Protein AF-A2E0Y3-F1 (afdb_monomer)

Radius of gyration: 22.14 Å; Cα contacts (8 Å, |Δi|>4): 306; chains: 1; bounding box: 50×55×68 Å

Sequence (285 aa):
MPVTPNIQCENIYPIIFYRIEKCVIEYPFEEIQYSIITVLTALAPIAPLRNFLSPGLFDSVLAIFMNRDETFEISVQFLDRMFHRSDSEELLDNVIMNLIILLANYSPPKKSLWHFLCFFLKRFSYLIAPMCDFDSLEENGLMPIFTRSLIWTIRLVVQNPPEQHSTDFWEFCCDTLQRYKAAEKGDNFRRLYDHIWNEMRLSILYSFHSAVVDFKIEKIVVETLNLLMDLGEEDVFTTIQMIPDVTSIVSVGICCENDNYAKKFAKFAEENQIQPIKLTIVDQI

Structure (mmCIF, N/CA/C/O backbone):
data_AF-A2E0Y3-F1
#
_entry.id   AF-A2E0Y3-F1
#
loop_
_atom_site.group_PDB
_atom_site.id
_atom_site.type_symbol
_atom_site.label_atom_id
_atom_site.label_alt_id
_atom_site.label_comp_id
_atom_site.label_asym_id
_atom_site.label_entity_id
_atom_site.label_seq_id
_atom_site.pdbx_PDB_ins_code
_atom_site.Cartn_x
_atom_site.Cartn_y
_atom_site.Cartn_z
_atom_site.occupancy
_atom_site.B_iso_or_equiv
_atom_site.auth_seq_id
_atom_site.auth_comp_id
_atom_site.auth_asym_id
_atom_site.auth_atom_id
_atom_site.pdbx_PDB_model_num
ATOM 1 N N . MET A 1 1 ? -11.091 26.554 -22.898 1.00 36.50 1 MET A N 1
ATOM 2 C CA . MET A 1 1 ? -10.683 26.064 -24.234 1.00 36.50 1 MET A CA 1
ATOM 3 C C . MET A 1 1 ? -9.867 24.802 -24.020 1.00 36.50 1 MET A C 1
ATOM 5 O O . MET A 1 1 ? -8.980 24.858 -23.175 1.00 36.50 1 MET A O 1
ATOM 9 N N . PRO A 1 2 ? -10.174 23.679 -24.685 1.00 35.59 2 PRO A N 1
ATOM 10 C CA . PRO A 1 2 ? -9.353 22.485 -24.563 1.00 35.59 2 PRO A CA 1
ATOM 11 C C . PRO A 1 2 ? -8.044 22.735 -25.315 1.00 35.59 2 PRO A C 1
ATOM 13 O O . PRO A 1 2 ? -8.055 23.097 -26.491 1.00 35.59 2 PRO A O 1
ATOM 16 N N . VAL A 1 3 ? -6.919 22.606 -24.617 1.00 41.03 3 VAL A N 1
ATOM 17 C CA . VAL A 1 3 ? -5.595 22.610 -25.238 1.00 41.03 3 VAL A CA 1
ATOM 18 C C . VAL A 1 3 ? -5.453 21.260 -25.931 1.00 41.03 3 VAL A C 1
ATOM 20 O O . VAL A 1 3 ? -5.278 20.237 -25.277 1.00 41.03 3 VAL A O 1
ATOM 23 N N . THR A 1 4 ? -5.596 21.240 -27.252 1.00 40.22 4 THR A N 1
ATOM 24 C CA . THR A 1 4 ? -5.180 20.100 -28.076 1.00 40.22 4 THR A CA 1
ATOM 25 C C . THR A 1 4 ? -3.713 19.783 -27.772 1.00 40.22 4 THR A C 1
A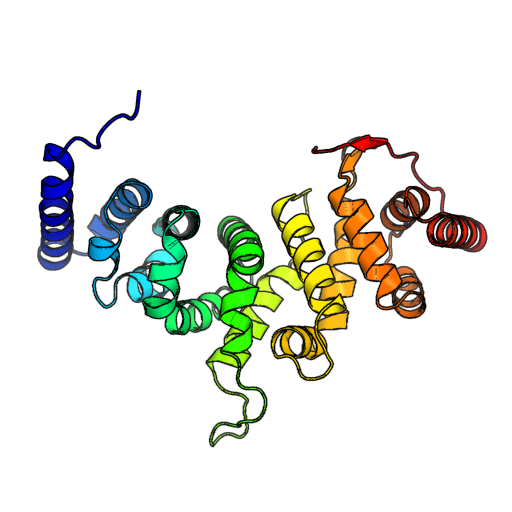TOM 27 O O . THR A 1 4 ? -2.893 20.706 -27.838 1.00 40.22 4 THR A O 1
ATOM 30 N N . PRO A 1 5 ? -3.347 18.526 -27.458 1.00 46.75 5 PRO A N 1
ATOM 31 C CA . PRO A 1 5 ? -1.949 18.151 -27.316 1.00 46.75 5 PRO A CA 1
ATOM 32 C C . PRO A 1 5 ? -1.229 18.452 -28.632 1.00 46.75 5 PRO A C 1
ATOM 34 O O . PRO A 1 5 ? -1.701 18.093 -29.712 1.00 46.75 5 PRO A O 1
ATOM 37 N N . ASN A 1 6 ? -0.107 19.163 -28.552 1.00 45.53 6 ASN A N 1
ATOM 38 C CA . ASN A 1 6 ? 0.721 19.480 -29.708 1.00 45.53 6 ASN A CA 1
ATOM 39 C C . ASN A 1 6 ? 1.230 18.167 -30.330 1.00 45.53 6 ASN A C 1
ATOM 41 O O . ASN A 1 6 ? 2.136 17.534 -29.791 1.00 45.53 6 ASN A O 1
ATOM 45 N N . ILE A 1 7 ? 0.676 17.790 -31.487 1.00 50.56 7 ILE A N 1
ATOM 46 C CA . ILE A 1 7 ? 1.006 16.584 -32.279 1.00 50.56 7 ILE A CA 1
ATOM 47 C C . ILE A 1 7 ? 2.525 16.453 -32.549 1.00 50.56 7 ILE A C 1
ATOM 49 O O . ILE A 1 7 ? 3.035 15.365 -32.800 1.00 50.56 7 ILE A O 1
ATOM 53 N N . GLN A 1 8 ? 3.287 17.547 -32.444 1.00 50.88 8 GLN A N 1
ATOM 54 C CA . GLN A 1 8 ? 4.742 17.554 -32.618 1.00 50.88 8 GLN A CA 1
ATOM 55 C C . GLN A 1 8 ? 5.527 16.847 -31.497 1.00 50.88 8 GLN A C 1
ATOM 57 O O . GLN A 1 8 ? 6.624 16.361 -31.767 1.00 50.88 8 GLN A O 1
ATOM 62 N N . CYS A 1 9 ? 4.995 16.736 -30.272 1.00 57.50 9 CYS A N 1
ATOM 63 C CA . CYS A 1 9 ? 5.715 16.083 -29.171 1.00 57.50 9 CYS A CA 1
ATOM 64 C C . CYS A 1 9 ? 5.602 14.550 -29.188 1.00 57.50 9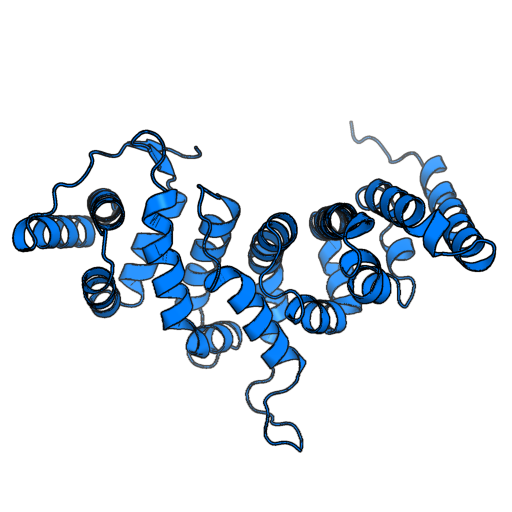 CYS A C 1
ATOM 66 O O . CYS A 1 9 ? 6.517 13.881 -28.725 1.00 57.50 9 CYS A O 1
ATOM 68 N N . GLU A 1 10 ? 4.543 13.952 -29.743 1.00 61.28 10 GLU A N 1
ATOM 69 C CA . GLU A 1 10 ? 4.371 12.487 -29.679 1.00 61.28 10 GLU A CA 1
ATOM 70 C C . GLU A 1 10 ? 5.462 11.708 -30.427 1.00 61.28 10 GLU A C 1
ATOM 72 O O . GLU A 1 10 ? 5.832 10.604 -30.022 1.00 61.28 10 GLU A O 1
ATOM 77 N N . ASN A 1 11 ? 6.030 12.308 -31.475 1.00 76.81 11 ASN A N 1
ATOM 78 C CA . ASN A 1 11 ? 7.084 11.699 -32.284 1.00 76.81 11 ASN A CA 1
ATOM 79 C C . ASN A 1 11 ? 8.476 11.766 -31.632 1.00 76.81 11 ASN A C 1
ATOM 81 O O . ASN A 1 11 ? 9.385 11.073 -32.087 1.00 76.81 11 ASN A O 1
ATOM 85 N N . ILE A 1 12 ? 8.668 12.572 -30.576 1.00 87.12 12 ILE A N 1
ATOM 86 C CA . ILE A 1 12 ? 9.981 12.706 -29.925 1.00 87.12 12 ILE A CA 1
ATOM 87 C C . ILE A 1 12 ? 10.264 11.557 -28.957 1.00 87.12 12 ILE A C 1
ATOM 89 O O . ILE A 1 12 ? 11.411 11.135 -28.829 1.00 87.12 12 ILE A O 1
ATOM 93 N N . TYR A 1 13 ? 9.232 11.011 -28.307 1.00 89.75 13 TYR A N 1
ATOM 94 C CA . TYR A 1 13 ? 9.419 9.974 -27.295 1.00 89.75 13 TYR A CA 1
ATOM 95 C C . TYR A 1 13 ? 10.051 8.704 -27.872 1.00 89.75 13 TYR A C 1
ATOM 97 O O . TYR A 1 13 ? 11.079 8.301 -27.336 1.00 89.75 13 TYR A O 1
ATOM 105 N N . PRO A 1 14 ? 9.575 8.123 -28.992 1.00 89.06 14 PRO A N 1
ATOM 106 C CA . PRO A 1 14 ? 10.234 6.953 -29.575 1.00 89.06 14 PRO A CA 1
ATOM 107 C C . PRO A 1 14 ? 11.723 7.185 -29.873 1.00 89.06 14 PRO A C 1
ATOM 109 O O . PRO A 1 14 ? 12.543 6.299 -29.653 1.00 89.06 14 PRO A O 1
ATOM 112 N N . ILE A 1 15 ? 12.096 8.397 -30.307 1.00 90.31 15 ILE A N 1
ATOM 113 C CA . ILE A 1 15 ? 13.497 8.764 -30.558 1.00 90.31 15 ILE A CA 1
ATOM 114 C C . ILE A 1 15 ? 14.295 8.766 -29.251 1.00 90.31 15 ILE A C 1
ATOM 116 O O . ILE A 1 15 ? 15.406 8.243 -29.218 1.00 90.31 15 ILE A O 1
ATOM 120 N N . ILE A 1 16 ? 13.749 9.336 -28.175 1.00 92.31 16 ILE A N 1
ATOM 121 C CA . ILE A 1 16 ? 14.415 9.366 -26.868 1.00 92.31 16 ILE A CA 1
ATOM 122 C C . ILE A 1 16 ? 14.605 7.946 -26.324 1.00 92.31 16 ILE A C 1
ATOM 124 O O . ILE A 1 16 ? 15.709 7.604 -25.911 1.00 92.31 16 ILE A O 1
ATOM 128 N N . PHE A 1 17 ? 13.573 7.102 -26.376 1.00 92.62 17 PHE A N 1
ATOM 129 C CA . PHE A 1 17 ? 13.662 5.714 -25.912 1.00 92.62 17 PHE A CA 1
ATOM 130 C C . PHE A 1 17 ? 14.666 4.896 -26.733 1.00 92.62 17 PHE A C 1
ATOM 132 O O . PHE A 1 17 ? 15.498 4.203 -26.155 1.00 92.62 17 PHE A O 1
ATOM 139 N N . TYR A 1 18 ? 14.689 5.067 -28.057 1.00 91.25 18 TYR A N 1
ATOM 140 C CA . TYR A 1 18 ? 15.718 4.468 -28.909 1.00 91.25 18 TYR A CA 1
ATOM 141 C C . TYR A 1 18 ? 17.136 4.927 -28.528 1.00 91.25 18 TYR A C 1
ATOM 143 O O . TYR A 1 18 ? 18.081 4.140 -28.538 1.00 91.25 18 TYR A O 1
ATOM 151 N N . ARG A 1 19 ? 17.316 6.205 -28.169 1.00 91.94 19 ARG A N 1
ATOM 152 C CA . ARG A 1 19 ? 18.616 6.717 -27.705 1.00 91.94 19 ARG A CA 1
ATOM 153 C C . ARG A 1 19 ? 19.015 6.129 -26.355 1.00 91.94 19 ARG A C 1
ATOM 155 O O . ARG A 1 19 ? 20.183 5.801 -26.195 1.00 91.94 19 ARG A O 1
ATOM 162 N N . ILE A 1 20 ? 18.072 5.963 -25.428 1.00 92.19 20 ILE A N 1
ATOM 163 C CA . ILE A 1 20 ? 18.306 5.273 -24.151 1.00 92.19 20 ILE A CA 1
ATOM 164 C C . ILE A 1 20 ? 18.790 3.845 -24.411 1.00 92.19 20 ILE A C 1
ATOM 166 O O . ILE A 1 20 ? 19.835 3.460 -23.896 1.00 92.19 20 ILE A O 1
ATOM 170 N N . GLU A 1 21 ? 18.078 3.096 -25.254 1.00 90.62 21 GLU A N 1
ATOM 171 C CA . GLU A 1 21 ? 18.442 1.725 -25.621 1.00 90.62 21 GLU A CA 1
ATOM 172 C C . GLU A 1 21 ? 19.857 1.658 -26.211 1.00 90.62 21 GLU A C 1
ATOM 174 O O . GLU A 1 21 ? 20.673 0.836 -25.795 1.00 90.62 21 GLU A O 1
ATOM 179 N N . LYS A 1 22 ? 20.195 2.579 -27.122 1.00 92.06 22 LYS A N 1
ATOM 180 C CA . LYS A 1 22 ? 21.549 2.671 -27.682 1.00 92.06 22 LYS A CA 1
ATOM 181 C C . LYS A 1 22 ? 22.605 2.974 -26.631 1.00 92.06 22 LYS A C 1
ATOM 183 O O . LYS A 1 22 ? 23.628 2.298 -26.616 1.00 92.06 22 LYS A O 1
ATOM 188 N N . CYS A 1 23 ? 22.349 3.915 -25.725 1.00 91.12 23 CYS A N 1
ATOM 189 C CA . CYS A 1 23 ? 23.279 4.212 -24.640 1.00 91.12 23 CYS A CA 1
ATOM 190 C C . CYS A 1 23 ? 23.538 2.982 -23.759 1.00 91.12 23 CYS A C 1
ATOM 192 O O . CYS A 1 23 ? 24.688 2.719 -23.425 1.00 91.12 23 CYS A O 1
ATOM 194 N N . VAL A 1 24 ? 22.497 2.209 -23.428 1.00 89.56 24 VAL A N 1
ATOM 195 C CA . VAL A 1 24 ? 22.623 0.979 -22.622 1.00 89.56 24 VAL A CA 1
ATOM 196 C C . VAL A 1 24 ? 23.511 -0.070 -23.302 1.00 89.56 24 VAL A C 1
ATOM 198 O O . VAL A 1 24 ? 24.225 -0.793 -22.614 1.00 89.56 24 VAL A O 1
ATOM 201 N N . ILE A 1 25 ? 23.496 -0.148 -24.636 1.00 89.81 25 ILE A N 1
ATOM 202 C CA . ILE A 1 25 ? 24.314 -1.099 -25.407 1.00 89.81 25 ILE A CA 1
ATOM 203 C C . ILE A 1 25 ? 25.755 -0.601 -25.588 1.00 89.81 25 ILE A C 1
ATOM 205 O O . ILE A 1 25 ? 26.692 -1.397 -25.588 1.00 89.81 25 ILE A O 1
ATOM 209 N N . GLU A 1 26 ? 25.934 0.701 -25.805 1.00 93.25 26 GLU A N 1
ATOM 210 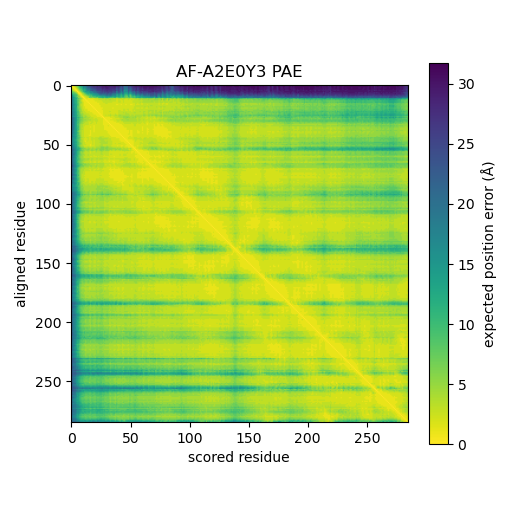C CA . GLU A 1 26 ? 27.203 1.279 -26.268 1.00 93.25 26 GLU A CA 1
ATOM 211 C C . GLU A 1 26 ? 28.133 1.725 -25.130 1.00 93.25 26 GLU A C 1
ATOM 213 O O . GLU A 1 26 ? 29.332 1.881 -25.360 1.00 93.25 26 GLU A O 1
ATOM 218 N N . TYR A 1 27 ? 27.614 1.909 -23.913 1.00 92.56 27 TYR A N 1
ATOM 219 C CA . TYR A 1 27 ? 28.377 2.421 -22.773 1.00 92.56 27 TYR A CA 1
ATOM 220 C C . TYR A 1 27 ? 28.364 1.458 -21.579 1.00 92.56 27 TYR A C 1
ATOM 222 O O . TYR A 1 27 ? 27.394 0.719 -21.391 1.00 92.56 27 TYR A O 1
ATOM 230 N N . PRO A 1 28 ? 29.405 1.476 -20.722 1.00 92.88 28 PRO A N 1
ATOM 231 C CA . PRO A 1 28 ? 29.406 0.709 -19.481 1.00 92.88 28 PRO A CA 1
ATOM 232 C C . PRO A 1 28 ? 28.212 1.092 -18.600 1.00 92.88 28 PRO A C 1
ATOM 234 O O . PRO A 1 28 ? 28.099 2.233 -18.153 1.00 92.88 28 PRO A O 1
ATOM 237 N N . PHE A 1 29 ? 27.320 0.133 -18.328 1.00 89.25 29 PHE A N 1
ATOM 238 C CA . PHE A 1 29 ? 26.064 0.395 -17.615 1.00 89.25 29 PHE A CA 1
ATOM 239 C C . PHE A 1 29 ? 26.276 1.069 -16.251 1.00 89.25 29 PHE A C 1
ATOM 241 O O . PHE A 1 29 ? 25.514 1.956 -15.875 1.00 89.25 29 PHE A O 1
ATOM 248 N N . GLU A 1 30 ? 27.340 0.707 -15.534 1.00 90.00 30 GLU A N 1
ATOM 249 C CA . GLU A 1 30 ? 27.674 1.277 -14.222 1.00 90.00 30 GLU A CA 1
ATOM 250 C C . GLU A 1 30 ? 27.916 2.792 -14.264 1.00 90.00 30 GLU A C 1
ATOM 252 O O . GLU A 1 30 ? 27.598 3.485 -13.300 1.00 90.00 30 GLU A O 1
ATOM 257 N N . GLU A 1 31 ? 28.406 3.316 -15.390 1.00 92.69 31 GLU A N 1
ATOM 258 C CA . GLU A 1 31 ? 28.676 4.744 -15.579 1.00 92.69 31 GLU A CA 1
ATOM 259 C C . GLU A 1 31 ? 27.413 5.531 -15.957 1.00 92.69 31 GLU A C 1
ATOM 261 O O . GLU A 1 31 ? 27.306 6.724 -15.672 1.00 92.69 31 GLU A O 1
ATOM 266 N N . ILE A 1 32 ? 26.439 4.873 -16.594 1.00 93.56 32 ILE A N 1
ATOM 267 C CA . ILE A 1 32 ? 25.266 5.544 -17.173 1.00 93.56 32 ILE A CA 1
ATOM 268 C C . ILE A 1 32 ? 23.956 5.266 -16.435 1.00 93.56 32 ILE A C 1
ATOM 270 O O . ILE A 1 32 ? 22.996 6.008 -16.635 1.00 93.56 32 ILE A O 1
ATOM 274 N N . GLN A 1 33 ? 23.899 4.248 -15.572 1.00 94.06 33 GLN A N 1
ATOM 275 C CA . GLN A 1 33 ? 22.677 3.787 -14.903 1.00 94.06 33 GLN A CA 1
ATOM 276 C C . GLN A 1 33 ? 21.878 4.925 -14.256 1.00 94.06 33 GLN A C 1
ATOM 278 O O . GLN A 1 33 ? 20.682 5.055 -14.504 1.00 94.06 33 GLN A O 1
ATOM 283 N N . TYR A 1 34 ? 22.536 5.812 -13.505 1.00 95.50 34 TYR A N 1
ATOM 284 C CA . TYR A 1 34 ? 21.871 6.920 -12.823 1.00 95.50 34 TYR A CA 1
ATOM 285 C C . TYR A 1 34 ? 21.218 7.881 -13.820 1.00 95.50 34 TYR A C 1
ATOM 287 O O . TYR A 1 34 ? 20.073 8.293 -13.640 1.00 95.50 34 TYR A O 1
ATOM 295 N N . SER A 1 35 ? 21.919 8.191 -14.911 1.00 95.94 35 SER A N 1
ATOM 296 C CA . SER A 1 35 ? 21.399 9.040 -15.983 1.00 95.94 35 SER A CA 1
ATOM 297 C C . SER A 1 35 ? 20.218 8.381 -16.692 1.00 95.94 35 SER A C 1
ATOM 299 O O . SER A 1 35 ? 19.214 9.045 -16.937 1.00 95.94 35 SER A O 1
ATOM 301 N N . ILE A 1 36 ? 20.301 7.075 -16.973 1.00 95.50 36 ILE A N 1
ATOM 302 C CA . ILE A 1 36 ? 19.214 6.322 -17.610 1.00 95.50 36 ILE A CA 1
ATOM 303 C C . ILE A 1 36 ? 17.945 6.378 -16.761 1.00 95.50 36 ILE A C 1
ATOM 305 O O . ILE A 1 36 ? 16.908 6.825 -17.255 1.00 95.50 36 ILE A O 1
ATOM 309 N N . ILE A 1 37 ? 18.019 5.981 -15.488 1.00 97.00 37 ILE A N 1
ATOM 310 C CA . ILE A 1 37 ? 16.830 5.976 -14.633 1.00 97.00 37 ILE A CA 1
ATOM 311 C C . ILE A 1 37 ? 16.310 7.395 -14.396 1.00 97.00 37 ILE A C 1
ATOM 313 O O . ILE A 1 37 ? 15.109 7.607 -14.467 1.00 97.00 37 ILE A O 1
ATOM 317 N N . THR A 1 38 ? 17.184 8.395 -14.249 1.00 97.69 38 THR A N 1
ATOM 318 C CA . THR A 1 38 ? 16.770 9.802 -14.108 1.00 97.69 38 THR A CA 1
ATOM 319 C C . THR A 1 38 ? 15.954 10.275 -15.311 1.00 97.69 38 THR A C 1
ATOM 321 O O . THR A 1 38 ? 14.908 10.908 -15.144 1.00 97.69 38 THR A O 1
ATOM 324 N N . VAL A 1 39 ? 16.397 9.949 -16.530 1.00 96.56 39 VAL A N 1
ATOM 325 C CA . VAL A 1 39 ? 15.657 10.284 -17.753 1.00 96.56 39 VAL A CA 1
ATOM 326 C C . VAL A 1 39 ? 14.324 9.537 -17.795 1.00 96.56 39 VAL A C 1
ATOM 328 O O . VAL A 1 39 ? 13.298 10.160 -18.056 1.00 96.56 39 VAL A O 1
ATOM 331 N N . LEU A 1 40 ? 14.299 8.239 -17.482 1.00 96.75 40 LEU A N 1
ATOM 332 C CA . LEU A 1 40 ? 13.056 7.460 -17.428 1.00 96.75 40 LEU A CA 1
ATOM 333 C C . LEU A 1 40 ? 12.062 8.039 -16.407 1.00 96.75 40 LEU A C 1
ATOM 335 O O . LEU A 1 40 ? 10.895 8.235 -16.741 1.00 96.75 40 LEU A O 1
ATOM 339 N N . THR A 1 41 ? 12.520 8.406 -15.208 1.00 97.75 41 THR A N 1
ATOM 340 C CA . THR A 1 41 ? 11.712 9.055 -14.162 1.00 97.75 41 THR A CA 1
ATOM 341 C C . THR A 1 41 ? 11.176 10.416 -14.606 1.00 97.75 41 THR A C 1
ATOM 343 O O . THR A 1 41 ? 10.053 10.793 -14.262 1.00 97.75 41 THR A O 1
ATOM 346 N N . ALA A 1 42 ? 11.953 11.182 -15.374 1.00 96.88 42 ALA A N 1
ATOM 347 C CA . ALA A 1 42 ? 11.507 12.457 -15.932 1.00 96.88 42 ALA A CA 1
ATOM 348 C C . ALA A 1 42 ? 10.450 12.275 -17.036 1.00 96.88 42 ALA A C 1
ATOM 350 O O . ALA A 1 42 ? 9.541 13.094 -17.157 1.00 96.88 42 ALA A O 1
ATOM 351 N N . LEU A 1 43 ? 10.545 11.196 -17.816 1.00 95.69 43 LEU A N 1
ATOM 352 C CA . LEU A 1 43 ? 9.602 10.878 -18.888 1.00 95.69 43 LEU A CA 1
ATOM 353 C C . LEU A 1 43 ? 8.319 10.208 -18.382 1.00 95.69 43 LEU A C 1
ATOM 355 O O . LEU A 1 43 ? 7.286 10.356 -19.033 1.00 95.69 43 LEU A O 1
ATOM 359 N N . ALA A 1 44 ? 8.372 9.503 -17.248 1.00 96.00 44 ALA A N 1
ATOM 360 C CA . ALA A 1 44 ? 7.265 8.739 -16.667 1.00 96.00 44 ALA A CA 1
ATOM 361 C C . ALA A 1 44 ? 5.898 9.452 -16.700 1.00 96.00 44 ALA A C 1
ATOM 363 O O . ALA A 1 44 ? 4.947 8.858 -17.203 1.00 96.00 44 ALA A O 1
ATOM 364 N N . PRO A 1 45 ? 5.754 10.722 -16.270 1.00 94.62 45 PRO A N 1
ATOM 365 C CA . PRO A 1 45 ? 4.445 11.377 -16.249 1.00 94.62 45 PRO A CA 1
ATOM 366 C C . PRO A 1 45 ? 3.952 11.872 -17.620 1.00 94.62 45 PRO A C 1
ATOM 368 O O . PRO A 1 45 ? 2.777 12.199 -17.748 1.00 94.62 45 PRO A O 1
ATOM 371 N N . ILE A 1 46 ? 4.821 11.971 -18.634 1.00 92.62 46 ILE A N 1
ATOM 372 C CA . ILE A 1 46 ? 4.511 12.688 -19.888 1.00 92.62 46 ILE A CA 1
ATOM 373 C C . ILE A 1 46 ? 4.606 11.833 -21.151 1.00 92.62 46 ILE A C 1
ATOM 375 O O . ILE A 1 46 ? 3.937 12.129 -22.137 1.00 92.62 46 ILE A O 1
ATOM 379 N N . ALA A 1 47 ? 5.436 10.791 -21.163 1.00 92.50 47 ALA A N 1
ATOM 380 C CA . ALA A 1 47 ? 5.598 9.959 -22.345 1.00 92.50 47 ALA A CA 1
ATOM 381 C C . ALA A 1 47 ? 4.412 8.980 -22.493 1.00 92.50 47 ALA A C 1
ATOM 383 O O . ALA A 1 47 ? 3.843 8.551 -21.485 1.00 92.50 47 ALA A O 1
ATOM 384 N N . PRO A 1 48 ? 4.032 8.601 -23.728 1.00 90.81 48 PRO A N 1
ATOM 385 C CA . PRO A 1 48 ? 3.014 7.578 -23.961 1.00 90.81 48 PRO A CA 1
ATOM 386 C C . PRO A 1 48 ? 3.388 6.234 -23.322 1.00 90.81 48 PRO A C 1
ATOM 388 O O . PRO A 1 48 ? 4.524 5.781 -23.500 1.00 90.81 48 PRO A O 1
ATOM 391 N N . LEU A 1 49 ? 2.422 5.568 -22.670 1.00 90.06 49 LEU A N 1
ATOM 392 C CA . LEU A 1 49 ? 2.623 4.286 -21.973 1.00 90.06 49 LEU A CA 1
ATOM 393 C C . LEU A 1 49 ? 3.289 3.218 -22.837 1.00 90.06 49 LEU A C 1
ATOM 395 O O . LEU A 1 49 ? 4.173 2.516 -22.357 1.00 90.06 49 LEU A O 1
ATOM 399 N N . ARG A 1 50 ? 2.939 3.146 -24.128 1.00 89.56 50 ARG A N 1
ATOM 400 C CA . ARG A 1 50 ? 3.517 2.183 -25.081 1.00 89.56 50 ARG A CA 1
ATOM 401 C C . ARG A 1 50 ? 5.049 2.155 -25.099 1.00 89.56 50 ARG A C 1
ATOM 403 O O . ARG A 1 50 ? 5.618 1.115 -25.393 1.00 89.56 50 ARG A O 1
ATOM 410 N N . ASN A 1 51 ? 5.719 3.266 -24.780 1.00 89.75 51 ASN A N 1
ATOM 411 C CA . ASN A 1 51 ? 7.183 3.305 -24.739 1.00 89.75 51 ASN A CA 1
ATOM 412 C C . ASN A 1 51 ? 7.753 2.619 -23.480 1.00 89.75 51 ASN A C 1
ATOM 414 O O . ASN A 1 51 ? 8.865 2.097 -23.507 1.00 89.75 51 ASN A O 1
ATOM 418 N N . PHE A 1 52 ? 6.981 2.576 -22.391 1.00 91.38 52 PHE A N 1
ATOM 419 C CA . PHE A 1 52 ? 7.333 1.895 -21.142 1.00 91.38 52 PHE A CA 1
ATOM 420 C C . PHE A 1 52 ? 6.961 0.406 -21.130 1.00 91.38 52 PHE A C 1
ATOM 422 O O . PHE A 1 52 ? 7.443 -0.323 -20.272 1.00 91.38 52 PHE A O 1
ATOM 429 N N . LEU A 1 53 ? 6.169 -0.066 -22.099 1.00 87.06 53 LEU A N 1
ATOM 430 C CA . LEU A 1 53 ? 5.833 -1.488 -22.275 1.00 87.06 53 LEU A CA 1
ATOM 431 C C . LEU A 1 53 ? 6.954 -2.298 -22.950 1.00 87.06 53 LEU A C 1
ATOM 433 O O . LEU A 1 53 ? 6.739 -3.426 -23.389 1.00 87.06 53 LEU A O 1
ATOM 437 N N . SER A 1 54 ? 8.155 -1.725 -23.048 1.00 83.06 54 SER A N 1
ATOM 438 C CA . SER A 1 54 ? 9.335 -2.439 -23.527 1.00 83.06 54 SER A CA 1
ATOM 439 C C . SER A 1 54 ? 9.620 -3.640 -22.609 1.00 83.06 54 SER A C 1
ATOM 441 O O . SER A 1 54 ? 9.736 -3.445 -21.392 1.00 83.06 54 SER A O 1
ATOM 443 N N . PRO A 1 55 ? 9.744 -4.868 -23.150 1.00 82.81 55 PRO A N 1
ATOM 444 C CA . PRO A 1 55 ? 10.002 -6.057 -22.343 1.00 82.81 55 PRO A CA 1
ATOM 445 C C . PRO A 1 55 ? 11.228 -5.885 -21.440 1.00 82.81 55 PRO A C 1
ATOM 447 O O . PRO A 1 55 ? 12.269 -5.404 -21.883 1.00 82.81 55 PRO A O 1
ATOM 450 N N . GLY A 1 56 ? 11.102 -6.278 -20.172 1.00 86.44 56 GLY A N 1
ATOM 451 C CA . GLY A 1 56 ? 12.198 -6.244 -19.201 1.00 86.44 56 GLY A CA 1
ATOM 452 C C . GLY A 1 56 ? 12.503 -4.876 -18.580 1.00 86.44 56 GLY A C 1
ATOM 453 O O . GLY A 1 56 ? 13.375 -4.807 -17.714 1.00 86.44 56 GLY A O 1
ATOM 454 N N . LEU A 1 57 ? 11.806 -3.790 -18.955 1.00 91.31 57 LEU A N 1
ATOM 455 C CA . LEU A 1 57 ? 12.042 -2.470 -18.354 1.00 91.31 57 LEU A CA 1
ATOM 456 C C . LEU A 1 57 ? 11.742 -2.472 -16.849 1.00 91.31 57 LEU A C 1
ATOM 458 O O . LEU A 1 57 ? 12.605 -2.119 -16.050 1.00 91.31 57 LEU A O 1
ATOM 462 N N . PHE A 1 58 ? 10.533 -2.888 -16.464 1.00 92.38 58 PHE A N 1
ATOM 463 C CA . PHE A 1 58 ? 10.125 -2.939 -15.056 1.00 92.38 58 PHE A CA 1
ATOM 464 C C . PHE A 1 58 ? 10.946 -3.953 -14.262 1.00 92.38 58 PHE A C 1
ATOM 466 O O . PHE A 1 58 ? 11.372 -3.653 -13.149 1.00 92.38 58 PHE A O 1
ATOM 473 N N . ASP A 1 59 ? 11.260 -5.097 -14.871 1.00 91.38 59 ASP A N 1
ATOM 474 C CA . ASP A 1 59 ? 12.139 -6.099 -14.268 1.00 91.38 59 ASP A CA 1
ATOM 475 C C . ASP A 1 59 ? 13.520 -5.511 -13.982 1.00 91.38 59 ASP A C 1
ATOM 477 O O . ASP A 1 59 ? 14.069 -5.729 -12.910 1.00 91.38 59 ASP A O 1
ATOM 481 N N . SER A 1 60 ? 14.062 -4.706 -14.899 1.00 92.31 60 SER A N 1
ATOM 482 C CA . SER A 1 60 ? 15.347 -4.029 -14.711 1.00 92.31 60 SER A CA 1
ATOM 483 C C . SER A 1 60 ? 15.266 -2.948 -13.634 1.00 92.31 60 SER A C 1
ATOM 485 O O . SER A 1 60 ? 16.168 -2.847 -12.804 1.00 92.31 60 SER A O 1
ATOM 487 N N . VAL A 1 61 ? 14.192 -2.148 -13.605 1.00 95.00 61 VAL A N 1
ATOM 488 C CA . VAL A 1 61 ? 13.961 -1.141 -12.550 1.00 95.00 61 VAL A CA 1
ATOM 489 C C . VAL A 1 61 ? 14.005 -1.791 -11.173 1.00 95.00 61 VAL A C 1
ATOM 491 O O . VAL A 1 61 ? 14.736 -1.325 -10.303 1.00 95.00 61 VAL A O 1
ATOM 494 N N . LEU A 1 62 ? 13.285 -2.895 -11.003 1.00 93.62 62 LEU A N 1
ATOM 495 C CA . LEU A 1 62 ? 13.217 -3.617 -9.742 1.00 93.62 62 LEU A CA 1
ATOM 496 C C . LEU A 1 62 ? 14.539 -4.367 -9.489 1.00 93.62 62 LEU A C 1
ATOM 498 O O . LEU A 1 62 ? 15.296 -4.025 -8.593 1.00 93.62 62 LEU A O 1
ATOM 502 N N . ALA A 1 63 ? 14.913 -5.331 -10.326 1.00 92.25 63 ALA A N 1
ATOM 503 C CA . ALA A 1 63 ? 16.040 -6.225 -10.058 1.00 92.25 63 ALA A CA 1
ATOM 504 C C . ALA A 1 63 ? 17.436 -5.583 -10.180 1.00 92.25 63 ALA A C 1
ATOM 506 O O . ALA A 1 63 ? 18.397 -6.131 -9.635 1.00 92.25 63 ALA A O 1
ATOM 507 N N . ILE A 1 64 ? 17.586 -4.458 -10.886 1.00 93.00 64 ILE A N 1
ATOM 508 C CA . ILE A 1 64 ? 18.895 -3.831 -11.129 1.00 93.00 64 ILE A CA 1
ATOM 509 C C . ILE A 1 64 ? 18.974 -2.463 -10.457 1.00 93.00 64 ILE A C 1
ATOM 511 O O . ILE A 1 64 ? 19.834 -2.259 -9.600 1.00 93.00 64 ILE A O 1
ATOM 515 N N . PHE A 1 65 ? 18.094 -1.528 -10.817 1.00 95.25 65 PHE A N 1
ATOM 516 C CA . PHE A 1 65 ? 18.224 -0.145 -10.351 1.00 95.25 65 PHE A CA 1
ATOM 517 C C . PHE A 1 65 ? 17.843 0.021 -8.873 1.00 95.25 65 PHE A C 1
ATOM 519 O O . PHE A 1 65 ? 18.540 0.715 -8.134 1.00 95.25 65 PHE A O 1
ATOM 526 N N . MET A 1 66 ? 16.795 -0.649 -8.395 1.00 95.75 66 MET A N 1
ATOM 527 C CA . MET A 1 66 ? 16.439 -0.616 -6.973 1.00 95.75 66 MET A CA 1
ATOM 528 C C . MET A 1 66 ? 17.382 -1.437 -6.087 1.00 95.75 66 MET A C 1
ATOM 530 O O . MET A 1 66 ? 17.337 -1.298 -4.873 1.00 95.75 66 MET A O 1
ATOM 534 N N . ASN A 1 67 ? 18.267 -2.264 -6.645 1.00 92.44 67 ASN A N 1
ATOM 535 C CA . ASN A 1 67 ? 19.251 -3.016 -5.854 1.00 92.44 67 ASN A CA 1
ATOM 536 C C . ASN A 1 67 ? 20.567 -2.262 -5.621 1.00 92.44 67 ASN A C 1
ATOM 538 O O . ASN A 1 67 ? 21.473 -2.796 -4.982 1.00 92.44 67 ASN A O 1
ATOM 542 N N . ARG A 1 68 ? 20.686 -1.030 -6.123 1.00 92.50 68 ARG A N 1
ATOM 543 C CA . ARG A 1 68 ? 21.869 -0.181 -5.946 1.00 92.50 68 ARG A CA 1
ATOM 544 C C . ARG A 1 68 ? 21.496 1.078 -5.179 1.00 92.50 68 ARG A C 1
ATOM 546 O O . ARG A 1 68 ? 20.484 1.713 -5.478 1.00 92.50 68 ARG A O 1
ATOM 553 N N . ASP A 1 69 ? 22.317 1.448 -4.203 1.00 92.25 69 ASP A N 1
ATOM 554 C CA . ASP A 1 69 ? 22.030 2.581 -3.322 1.00 92.25 69 ASP A CA 1
ATOM 555 C C . ASP A 1 69 ? 21.941 3.905 -4.090 1.00 92.25 69 ASP A C 1
ATOM 557 O O . ASP A 1 69 ? 21.068 4.722 -3.797 1.00 92.25 69 ASP A O 1
ATOM 561 N N . GLU A 1 70 ? 22.770 4.095 -5.120 1.00 94.50 70 GLU A N 1
ATOM 562 C CA . GLU A 1 70 ? 22.814 5.332 -5.905 1.00 94.50 70 GLU A CA 1
ATOM 563 C C . GLU A 1 70 ? 21.556 5.540 -6.754 1.00 94.50 70 GLU A C 1
ATOM 565 O O . GLU A 1 70 ? 21.188 6.676 -7.054 1.00 94.50 70 GLU A O 1
ATOM 570 N N . THR A 1 71 ? 20.893 4.455 -7.161 1.00 97.06 71 THR A N 1
ATOM 571 C CA . THR A 1 71 ? 19.723 4.501 -8.048 1.00 97.06 71 THR A CA 1
ATOM 572 C C . THR A 1 71 ? 18.414 4.167 -7.345 1.00 97.06 71 THR A C 1
ATOM 574 O O . THR A 1 71 ? 17.357 4.359 -7.946 1.00 97.06 71 THR A O 1
ATOM 577 N N . PHE A 1 72 ? 18.443 3.737 -6.081 1.00 97.19 72 PHE A N 1
ATOM 578 C CA . PHE A 1 72 ? 17.254 3.330 -5.331 1.00 97.19 72 PHE A CA 1
ATOM 579 C C . PHE A 1 72 ? 16.156 4.402 -5.344 1.00 97.19 72 PHE A C 1
ATOM 581 O O . PHE A 1 72 ? 15.058 4.168 -5.846 1.00 97.19 72 PHE A O 1
ATOM 588 N N . GLU A 1 73 ? 16.463 5.599 -4.839 1.00 97.81 73 GLU A N 1
ATOM 589 C CA . GLU A 1 73 ? 15.459 6.650 -4.623 1.00 97.81 73 GLU A CA 1
ATOM 590 C C . GLU A 1 73 ? 14.818 7.116 -5.932 1.00 97.81 73 GLU A C 1
ATOM 592 O O . GLU A 1 73 ? 13.601 7.263 -6.031 1.00 97.81 73 GLU A O 1
ATOM 597 N N . ILE A 1 74 ? 15.628 7.301 -6.974 1.00 98.19 74 ILE A N 1
ATOM 598 C CA . ILE A 1 74 ? 15.138 7.738 -8.283 1.00 98.19 74 ILE A CA 1
ATOM 599 C C . ILE A 1 74 ? 14.331 6.639 -8.997 1.00 98.19 74 ILE A C 1
ATOM 601 O O . ILE A 1 74 ? 13.422 6.955 -9.767 1.00 98.19 74 ILE A O 1
ATOM 605 N N . SER A 1 75 ? 14.606 5.364 -8.703 1.00 98.25 75 SER A N 1
ATOM 606 C CA . SER A 1 75 ? 13.831 4.220 -9.205 1.00 98.25 75 SER A CA 1
ATOM 607 C C . SER A 1 75 ? 12.475 4.112 -8.525 1.00 98.25 75 SER A C 1
ATOM 609 O O . SER A 1 75 ? 11.468 3.885 -9.190 1.00 98.25 75 SER A O 1
ATOM 611 N N . VAL A 1 76 ? 12.413 4.343 -7.212 1.00 98.19 76 VAL A N 1
ATOM 612 C CA . VAL A 1 76 ? 11.125 4.436 -6.518 1.00 98.19 76 VAL A CA 1
ATOM 613 C C . VAL A 1 76 ? 10.325 5.625 -7.047 1.00 98.19 76 VAL A C 1
ATOM 615 O O . VAL A 1 76 ? 9.145 5.473 -7.337 1.00 98.19 76 VAL A O 1
ATOM 618 N N . GLN A 1 77 ? 10.961 6.778 -7.287 1.00 98.38 77 GLN A N 1
ATOM 619 C CA . GLN A 1 77 ? 10.297 7.921 -7.929 1.00 98.38 77 GLN A CA 1
ATOM 620 C C . GLN A 1 77 ? 9.801 7.611 -9.349 1.00 98.38 77 GLN A C 1
ATOM 622 O O . GLN A 1 77 ? 8.788 8.165 -9.773 1.00 98.38 77 GLN A O 1
ATOM 627 N N . PHE A 1 78 ? 10.498 6.753 -10.103 1.00 98.12 78 PHE A N 1
ATOM 628 C CA . PHE A 1 78 ? 9.998 6.263 -11.388 1.00 98.12 78 PHE A CA 1
ATOM 629 C C . PHE A 1 78 ? 8.691 5.490 -11.201 1.00 98.12 78 PHE A C 1
ATOM 631 O O . PHE A 1 78 ? 7.703 5.823 -11.854 1.00 98.12 78 PHE A O 1
ATOM 638 N N . LEU A 1 79 ? 8.676 4.497 -10.302 1.00 97.62 79 LEU A N 1
ATOM 639 C CA . LEU A 1 79 ? 7.484 3.696 -10.015 1.00 97.62 79 LEU A CA 1
ATOM 640 C C . LEU A 1 79 ? 6.331 4.584 -9.549 1.00 97.62 79 LEU A C 1
ATOM 642 O O . LEU A 1 79 ? 5.233 4.509 -10.095 1.00 97.62 79 LEU A O 1
ATOM 646 N N . ASP A 1 80 ? 6.608 5.477 -8.605 1.00 97.38 80 ASP A N 1
ATOM 647 C CA . ASP A 1 80 ? 5.654 6.437 -8.072 1.00 97.38 80 ASP A CA 1
ATOM 648 C C . ASP A 1 80 ? 5.000 7.254 -9.193 1.00 97.38 80 ASP A C 1
ATOM 650 O O . ASP A 1 80 ? 3.784 7.198 -9.382 1.00 97.38 80 ASP A O 1
ATOM 654 N N . ARG A 1 81 ? 5.800 7.912 -10.038 1.00 97.50 81 ARG A N 1
ATOM 655 C CA . ARG A 1 81 ? 5.281 8.709 -11.158 1.00 97.50 81 ARG A CA 1
ATOM 656 C C . ARG A 1 81 ? 4.526 7.876 -12.184 1.00 97.50 81 ARG A C 1
ATOM 658 O O . ARG A 1 81 ? 3.537 8.364 -12.722 1.00 97.50 81 ARG A O 1
ATOM 665 N N . MET A 1 82 ? 4.980 6.657 -12.473 1.00 95.75 82 MET A N 1
ATOM 666 C CA . MET A 1 82 ? 4.315 5.765 -13.425 1.00 95.75 82 MET A CA 1
ATOM 667 C C . MET A 1 82 ? 2.940 5.334 -12.925 1.00 95.75 82 MET A C 1
ATOM 669 O O . MET A 1 82 ? 1.966 5.413 -13.671 1.00 95.75 82 MET A O 1
ATOM 673 N N . PHE A 1 83 ? 2.835 4.919 -11.664 1.00 95.81 83 PHE A N 1
ATOM 674 C CA . PHE A 1 83 ? 1.585 4.408 -11.111 1.00 95.81 83 PHE A CA 1
ATOM 675 C C . PHE A 1 83 ? 0.604 5.514 -10.701 1.00 95.81 83 PHE A C 1
ATOM 677 O O . PHE A 1 83 ? -0.600 5.260 -10.657 1.00 95.81 83 PHE A O 1
ATOM 684 N N . HIS A 1 84 ? 1.069 6.754 -10.520 1.00 95.38 84 HIS A N 1
ATOM 685 C CA . HIS A 1 84 ? 0.207 7.926 -10.331 1.00 95.38 84 HIS A CA 1
ATOM 686 C C . HIS A 1 84 ? -0.540 8.378 -11.592 1.00 95.38 84 HIS A C 1
ATOM 688 O O . HIS A 1 84 ? -1.549 9.076 -11.472 1.00 95.38 84 HIS A O 1
ATOM 694 N N . ARG A 1 85 ? -0.116 7.962 -12.791 1.00 94.19 85 ARG A N 1
ATOM 695 C CA . ARG A 1 85 ? -0.798 8.322 -14.044 1.00 94.19 85 ARG A CA 1
ATOM 696 C C . ARG A 1 85 ? -2.259 7.867 -14.046 1.00 94.19 85 ARG A C 1
ATOM 698 O O . ARG A 1 85 ? -2.615 6.897 -13.386 1.00 94.19 85 ARG A O 1
ATOM 705 N N . SER A 1 86 ? -3.122 8.540 -14.802 1.00 92.81 86 SER A N 1
ATOM 706 C CA . SER A 1 86 ? -4.535 8.145 -14.927 1.00 92.81 86 SER A CA 1
ATOM 707 C C . SER A 1 86 ? -4.736 6.860 -15.736 1.00 92.81 86 SER A C 1
ATOM 709 O O . SER A 1 86 ? -5.734 6.183 -15.547 1.00 92.81 86 SER A O 1
ATOM 711 N N . ASP A 1 87 ? -3.798 6.538 -16.627 1.00 92.19 87 ASP A N 1
ATOM 712 C CA . ASP A 1 87 ? -3.817 5.368 -17.514 1.00 92.19 87 ASP A CA 1
ATOM 713 C C . ASP A 1 87 ? -2.995 4.183 -16.964 1.00 92.19 87 ASP A C 1
ATOM 715 O O . ASP A 1 87 ? -2.841 3.167 -17.632 1.00 92.19 87 ASP A O 1
ATOM 719 N N . SER A 1 88 ? -2.471 4.271 -15.735 1.00 93.12 88 SER A N 1
ATOM 720 C CA . SER A 1 88 ? -1.568 3.260 -15.160 1.00 93.12 88 SER A CA 1
ATOM 721 C C . SER A 1 88 ? -2.199 1.883 -14.925 1.00 93.12 88 SER A C 1
ATOM 723 O O . SER A 1 88 ? -1.469 0.906 -14.776 1.00 93.12 88 SER A O 1
ATOM 725 N N . GLU A 1 89 ? -3.528 1.769 -14.940 1.00 92.88 89 GLU A N 1
ATOM 726 C CA . GLU A 1 89 ? -4.211 0.470 -14.911 1.00 92.88 89 GLU A CA 1
ATOM 727 C C . GLU A 1 89 ? -3.898 -0.362 -16.167 1.00 92.88 89 GLU A C 1
ATOM 729 O O . GLU A 1 89 ? -3.689 -1.565 -16.052 1.00 92.88 89 GLU A O 1
ATOM 734 N N . GLU A 1 90 ? -3.728 0.266 -17.340 1.00 90.38 90 GLU A N 1
ATOM 735 C CA . GLU A 1 90 ? -3.355 -0.427 -18.590 1.00 90.38 90 GLU A CA 1
ATOM 736 C C . GLU A 1 90 ? -1.946 -1.042 -18.529 1.00 90.38 90 GLU A C 1
ATOM 738 O O . GLU A 1 90 ? -1.621 -2.008 -19.227 1.00 90.38 90 GLU A O 1
ATOM 743 N N . LEU A 1 91 ? -1.076 -0.469 -17.696 1.00 88.56 91 LEU A N 1
ATOM 744 C CA . LEU A 1 91 ? 0.264 -0.989 -17.455 1.00 88.56 91 LEU A CA 1
ATOM 745 C C . LEU A 1 91 ? 0.225 -2.220 -16.543 1.00 88.56 91 LEU A C 1
ATOM 747 O O . LEU A 1 91 ? 1.056 -3.115 -16.705 1.00 88.56 91 LEU A O 1
ATOM 751 N N . LEU A 1 92 ? -0.715 -2.250 -15.595 1.00 89.06 92 LEU A N 1
ATOM 752 C CA . LEU A 1 92 ? -0.745 -3.208 -14.495 1.00 89.06 92 LEU A CA 1
ATOM 753 C C . LEU A 1 92 ? -0.733 -4.647 -15.013 1.00 89.06 92 LEU A C 1
ATOM 755 O O . LEU A 1 92 ? 0.149 -5.407 -14.630 1.00 89.06 92 LEU A O 1
ATOM 759 N N . ASP A 1 93 ? -1.607 -4.984 -15.960 1.00 84.31 93 ASP A N 1
ATOM 760 C CA . ASP A 1 93 ? -1.718 -6.338 -16.523 1.00 84.31 93 ASP A CA 1
ATOM 761 C C . ASP A 1 93 ? -0.396 -6.868 -17.101 1.00 84.31 93 ASP A C 1
ATOM 763 O O . ASP A 1 93 ? -0.116 -8.065 -17.040 1.00 84.31 93 ASP A O 1
ATOM 767 N N . ASN A 1 94 ? 0.449 -5.977 -17.628 1.00 86.75 94 ASN A N 1
ATOM 768 C CA . ASN A 1 94 ? 1.716 -6.351 -18.253 1.00 86.75 94 ASN A CA 1
ATOM 769 C C . ASN A 1 94 ? 2.859 -6.537 -17.248 1.00 86.75 94 ASN A C 1
ATOM 771 O O . ASN A 1 94 ? 3.836 -7.215 -17.558 1.00 86.75 94 ASN A O 1
ATOM 775 N N . VAL A 1 95 ? 2.775 -5.914 -16.068 1.00 91.25 95 VAL A N 1
ATOM 776 C CA . VAL A 1 95 ? 3.908 -5.835 -15.128 1.00 91.25 95 VAL A CA 1
ATOM 777 C C . VAL A 1 95 ? 3.605 -6.410 -13.751 1.00 91.25 95 VAL A C 1
ATOM 779 O O . VAL A 1 95 ? 4.537 -6.664 -12.992 1.00 91.25 95 VAL A O 1
ATOM 782 N N . ILE A 1 96 ? 2.332 -6.634 -13.410 1.00 93.25 96 ILE A N 1
ATOM 783 C CA . ILE A 1 96 ? 1.894 -6.910 -12.037 1.00 93.25 96 ILE A CA 1
ATOM 784 C C . ILE A 1 96 ? 2.543 -8.154 -11.442 1.00 93.25 96 ILE A C 1
ATOM 786 O O . ILE A 1 96 ? 2.977 -8.120 -10.292 1.00 93.25 96 ILE A O 1
ATOM 790 N N . MET A 1 97 ? 2.658 -9.234 -12.217 1.00 91.38 97 MET A N 1
ATOM 791 C CA . MET A 1 97 ? 3.222 -10.489 -11.724 1.00 91.38 97 MET A CA 1
ATOM 792 C C . MET A 1 97 ? 4.668 -10.291 -11.254 1.00 91.38 97 MET A C 1
ATOM 794 O O . MET A 1 97 ? 4.986 -10.584 -10.102 1.00 91.38 97 MET A O 1
ATOM 798 N N . ASN A 1 98 ? 5.520 -9.726 -12.111 1.00 90.81 98 ASN A N 1
ATOM 799 C CA . ASN A 1 98 ? 6.921 -9.482 -11.774 1.00 90.81 98 ASN A CA 1
ATOM 800 C C . ASN A 1 98 ? 7.064 -8.388 -10.715 1.00 90.81 98 ASN A C 1
ATOM 802 O O . ASN A 1 98 ? 7.883 -8.521 -9.807 1.00 90.81 98 ASN A O 1
ATOM 806 N N . LEU A 1 99 ? 6.237 -7.341 -10.789 1.00 94.00 99 LEU A N 1
ATOM 807 C CA . LEU A 1 99 ? 6.220 -6.254 -9.817 1.00 94.00 99 LEU A CA 1
ATOM 808 C C . LEU A 1 99 ? 5.987 -6.783 -8.400 1.00 94.00 99 LEU A C 1
ATOM 810 O O . LEU A 1 99 ? 6.808 -6.537 -7.521 1.00 94.00 99 LEU A O 1
ATOM 814 N N . ILE A 1 100 ? 4.921 -7.555 -8.181 1.00 95.56 100 ILE A N 1
ATOM 815 C CA . ILE A 1 100 ? 4.596 -8.113 -6.862 1.00 95.56 100 ILE A CA 1
ATOM 816 C C . ILE A 1 100 ? 5.678 -9.081 -6.379 1.00 95.56 100 ILE A C 1
ATOM 818 O O . ILE A 1 100 ? 6.117 -8.991 -5.231 1.00 95.56 100 ILE A O 1
ATOM 822 N N . ILE A 1 101 ? 6.151 -9.977 -7.251 1.00 93.88 101 ILE A N 1
ATOM 823 C CA . ILE A 1 101 ? 7.183 -10.958 -6.889 1.00 93.88 101 ILE A CA 1
ATOM 824 C C . ILE A 1 101 ? 8.478 -10.264 -6.455 1.00 93.88 101 ILE A C 1
ATOM 826 O O . ILE A 1 101 ? 9.087 -10.668 -5.463 1.00 93.88 101 ILE A O 1
ATOM 830 N N . LEU A 1 102 ? 8.900 -9.217 -7.167 1.00 94.38 102 LEU A N 1
ATOM 831 C CA . LEU A 1 102 ? 10.152 -8.525 -6.877 1.00 94.38 102 LEU A CA 1
ATOM 832 C C . LEU A 1 102 ? 10.032 -7.559 -5.696 1.00 94.38 102 LEU A C 1
ATOM 834 O O . LEU A 1 102 ? 10.955 -7.509 -4.883 1.00 94.38 102 LEU A O 1
ATOM 838 N N . LEU A 1 103 ? 8.906 -6.848 -5.549 1.00 95.44 103 LEU A N 1
ATOM 839 C CA . LEU A 1 103 ? 8.674 -5.923 -4.432 1.00 95.44 103 LEU A CA 1
ATOM 840 C C . LEU A 1 103 ? 8.775 -6.616 -3.068 1.00 95.44 103 LEU A C 1
ATOM 842 O O . LEU A 1 103 ? 9.272 -6.022 -2.115 1.00 95.44 103 LEU A O 1
ATOM 846 N N . ALA A 1 104 ? 8.367 -7.884 -2.978 1.00 94.06 104 ALA A N 1
ATOM 847 C CA . ALA A 1 104 ? 8.484 -8.685 -1.762 1.00 94.06 104 ALA A CA 1
ATOM 848 C C . ALA A 1 104 ? 9.935 -8.832 -1.239 1.00 94.06 104 ALA A C 1
ATOM 850 O O . ALA A 1 104 ? 10.131 -9.125 -0.061 1.00 94.06 104 ALA A O 1
ATOM 851 N N . ASN A 1 105 ? 10.963 -8.594 -2.060 1.00 93.44 105 ASN A N 1
ATOM 852 C CA . ASN A 1 105 ? 12.359 -8.765 -1.640 1.00 93.44 105 ASN A CA 1
ATOM 853 C C . ASN A 1 105 ? 12.941 -7.559 -0.876 1.00 93.44 105 ASN A C 1
ATOM 855 O O . ASN A 1 105 ? 14.039 -7.661 -0.331 1.00 93.44 105 ASN A O 1
ATOM 859 N N . TYR A 1 106 ? 12.227 -6.432 -0.788 1.00 93.31 106 TYR A N 1
ATOM 860 C CA . TYR A 1 106 ? 12.722 -5.205 -0.147 1.00 93.31 106 TYR A CA 1
ATOM 861 C C . TYR A 1 106 ? 12.312 -5.102 1.326 1.00 93.31 106 TYR A C 1
ATOM 863 O O . TYR A 1 106 ? 11.549 -4.217 1.710 1.00 93.31 106 TYR A O 1
ATOM 871 N N . SER A 1 107 ? 12.822 -6.016 2.157 1.00 90.38 107 SER A N 1
ATOM 872 C CA . SER A 1 107 ? 12.539 -6.065 3.597 1.00 90.38 107 SER A CA 1
ATOM 873 C C . SER A 1 107 ? 13.784 -5.772 4.452 1.00 90.38 107 SER A C 1
ATOM 875 O O . SER A 1 107 ? 14.770 -6.499 4.316 1.00 90.38 107 SER A O 1
ATOM 877 N N . PRO A 1 108 ? 13.743 -4.810 5.397 1.00 90.62 108 PRO A N 1
ATOM 878 C CA . PRO A 1 108 ? 12.692 -3.803 5.576 1.00 90.62 108 PRO A CA 1
ATOM 879 C C . PRO A 1 108 ? 12.698 -2.770 4.429 1.00 90.62 108 PRO A C 1
ATOM 881 O O . PRO A 1 108 ? 13.764 -2.483 3.872 1.00 90.62 108 PRO A O 1
ATOM 884 N N . PRO A 1 109 ? 11.540 -2.190 4.063 1.00 93.81 109 PRO A N 1
ATOM 885 C CA . PRO A 1 109 ? 11.484 -1.216 2.981 1.00 93.81 109 PRO A CA 1
ATOM 886 C C . PRO A 1 109 ? 12.102 0.119 3.418 1.00 93.81 109 PRO A C 1
ATOM 888 O O . PRO A 1 109 ? 11.826 0.624 4.506 1.00 93.81 109 PRO A O 1
ATOM 891 N N . LYS A 1 110 ? 12.903 0.744 2.543 1.00 94.69 110 LYS A N 1
ATOM 892 C CA . LYS A 1 110 ? 13.294 2.155 2.723 1.00 94.69 110 LYS A CA 1
ATOM 893 C C . LYS A 1 110 ? 12.041 3.041 2.670 1.00 94.69 110 LYS A C 1
ATOM 895 O O . LYS A 1 110 ? 11.069 2.708 1.991 1.00 94.69 110 LYS A O 1
ATOM 900 N N . LYS A 1 111 ? 12.085 4.199 3.342 1.00 93.88 111 LYS A N 1
ATOM 901 C CA . LYS A 1 111 ? 10.928 5.098 3.520 1.00 93.88 111 LYS A CA 1
ATOM 902 C C . LYS A 1 111 ? 10.208 5.435 2.207 1.00 93.88 111 LYS A C 1
ATOM 904 O O . LYS A 1 111 ? 8.987 5.351 2.156 1.00 93.88 111 LYS A O 1
ATOM 909 N N . SER A 1 112 ? 10.936 5.777 1.144 1.00 95.62 112 SER A N 1
ATOM 910 C CA . SER A 1 112 ? 10.337 6.102 -0.159 1.00 95.62 112 SER A CA 1
ATOM 911 C C . SER A 1 112 ? 9.560 4.929 -0.753 1.00 95.62 112 SER A C 1
ATOM 913 O O . SER A 1 112 ? 8.435 5.110 -1.213 1.00 95.62 112 SER A O 1
ATOM 915 N N . LEU A 1 113 ? 10.129 3.721 -0.706 1.00 97.00 113 LEU A N 1
ATOM 916 C CA . LEU A 1 113 ? 9.448 2.518 -1.174 1.00 97.00 113 LEU A CA 1
ATOM 917 C C . LEU A 1 113 ? 8.211 2.223 -0.329 1.00 97.00 113 LEU A C 1
ATOM 919 O O . LEU A 1 113 ? 7.172 1.873 -0.872 1.00 97.00 113 LEU A O 1
ATOM 923 N N . TRP A 1 114 ? 8.303 2.395 0.986 1.00 96.88 114 TRP A N 1
ATOM 924 C CA . TRP A 1 114 ? 7.167 2.202 1.877 1.00 96.88 114 TRP A CA 1
ATOM 925 C C . TRP A 1 114 ? 5.995 3.144 1.536 1.00 96.88 114 TRP A C 1
ATOM 927 O O . TRP A 1 114 ? 4.865 2.675 1.420 1.00 96.88 114 TRP A O 1
ATOM 937 N N . HIS A 1 115 ? 6.255 4.432 1.268 1.00 96.19 115 HIS A N 1
ATOM 938 C CA . HIS A 1 115 ? 5.215 5.373 0.814 1.00 96.19 115 HIS A CA 1
ATOM 939 C C . HIS A 1 115 ? 4.599 4.940 -0.519 1.00 96.19 115 HIS A C 1
ATOM 941 O O . HIS A 1 115 ? 3.375 4.894 -0.655 1.00 96.19 115 HIS A O 1
ATOM 947 N N . PHE A 1 116 ? 5.446 4.544 -1.476 1.00 97.25 116 PHE A N 1
ATOM 948 C CA . PHE A 1 116 ? 4.981 3.993 -2.744 1.00 97.25 116 PHE A CA 1
ATOM 949 C C . PHE A 1 116 ? 4.069 2.774 -2.532 1.00 97.25 116 PHE A C 1
ATOM 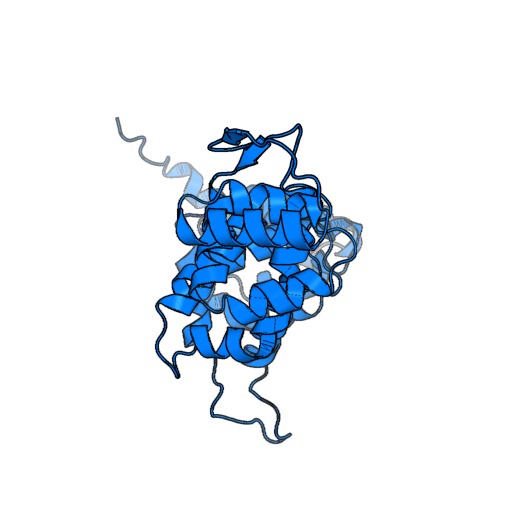951 O O . PHE A 1 116 ? 3.024 2.688 -3.169 1.00 97.25 116 PHE A O 1
ATOM 958 N N . LEU A 1 117 ? 4.421 1.853 -1.628 1.00 97.81 117 LEU A N 1
ATOM 959 C CA . LEU A 1 117 ? 3.615 0.666 -1.333 1.00 97.81 117 LEU A CA 1
ATOM 960 C C . LEU A 1 117 ? 2.256 1.021 -0.713 1.00 97.81 117 LEU A C 1
ATOM 962 O O . LEU A 1 117 ? 1.255 0.440 -1.129 1.00 97.81 117 LEU A O 1
ATOM 966 N N . CYS A 1 118 ? 2.194 1.979 0.220 1.00 97.50 118 CYS A N 1
ATOM 967 C CA . CYS A 1 118 ? 0.927 2.473 0.776 1.00 97.50 118 CYS A CA 1
ATOM 968 C C . CYS A 1 118 ? -0.001 2.980 -0.337 1.00 97.50 118 CYS A C 1
ATOM 970 O O . CYS A 1 118 ? -1.136 2.514 -0.462 1.00 97.50 118 CYS A O 1
ATOM 972 N N . PHE A 1 119 ? 0.508 3.870 -1.195 1.00 97.00 119 PHE A N 1
ATOM 973 C CA . PHE A 1 119 ? -0.231 4.387 -2.346 1.00 97.00 119 PHE A CA 1
ATOM 974 C C . PHE A 1 119 ? -0.648 3.269 -3.314 1.00 97.00 119 PHE A C 1
ATOM 976 O O . PHE A 1 119 ? -1.819 3.163 -3.688 1.00 97.00 119 PHE A O 1
ATOM 983 N N . PHE A 1 120 ? 0.300 2.421 -3.711 1.00 97.38 120 PHE A N 1
ATOM 984 C CA . PHE A 1 120 ? 0.096 1.377 -4.708 1.00 97.38 120 PHE A CA 1
ATOM 985 C C . PHE A 1 120 ? -0.949 0.356 -4.244 1.00 97.38 120 PHE A C 1
ATOM 987 O O . PHE A 1 120 ? -1.865 0.024 -4.996 1.00 97.38 120 PHE A O 1
ATOM 994 N N . LEU A 1 121 ? -0.869 -0.106 -2.993 1.00 97.25 121 LEU A N 1
ATOM 995 C CA . LEU A 1 121 ? -1.826 -1.060 -2.436 1.00 97.25 121 LEU A CA 1
ATOM 996 C C . LEU A 1 121 ? -3.206 -0.428 -2.233 1.00 97.25 121 LEU A C 1
ATOM 998 O O . LEU A 1 121 ? -4.202 -1.052 -2.595 1.00 97.25 121 LEU A O 1
ATOM 1002 N N . LYS A 1 122 ? -3.289 0.810 -1.728 1.00 96.75 122 LYS A N 1
ATOM 1003 C CA . LYS A 1 122 ? -4.560 1.552 -1.645 1.00 96.75 122 LYS A CA 1
ATOM 1004 C C . LYS A 1 122 ? -5.237 1.597 -3.018 1.00 96.75 122 LYS A C 1
ATOM 1006 O O . LYS A 1 122 ? -6.394 1.205 -3.168 1.00 96.75 122 LYS A O 1
ATOM 1011 N N . ARG A 1 123 ? -4.484 2.015 -4.040 1.00 95.88 123 ARG A N 1
ATOM 1012 C CA . ARG A 1 123 ? -5.015 2.250 -5.382 1.00 95.88 123 ARG A CA 1
ATOM 1013 C C . ARG A 1 123 ? -5.351 0.972 -6.141 1.00 95.88 123 ARG A C 1
ATOM 1015 O O . ARG A 1 123 ? -6.401 0.936 -6.760 1.00 95.88 123 ARG A O 1
ATOM 1022 N N . PHE A 1 124 ? -4.491 -0.045 -6.135 1.00 96.38 124 PHE A N 1
ATOM 1023 C CA . PHE A 1 124 ? -4.610 -1.174 -7.069 1.00 96.38 124 PHE A CA 1
ATOM 1024 C C . PHE A 1 124 ? -5.010 -2.498 -6.423 1.00 96.38 124 PHE A C 1
ATOM 1026 O O . PHE A 1 124 ? -5.319 -3.441 -7.148 1.00 96.38 124 PHE A O 1
ATOM 1033 N N . SER A 1 125 ? -5.049 -2.617 -5.091 1.00 93.69 125 SER A N 1
ATOM 1034 C CA . SER A 1 125 ? -5.358 -3.909 -4.451 1.00 93.69 125 SER A CA 1
ATOM 1035 C C . SER A 1 125 ? -6.716 -4.487 -4.859 1.00 93.69 125 SER A C 1
ATOM 1037 O O . SER A 1 125 ? -6.849 -5.704 -4.907 1.00 93.69 125 SER A O 1
ATOM 1039 N N . TYR A 1 126 ? -7.696 -3.657 -5.227 1.00 91.88 126 TYR A N 1
ATOM 1040 C CA . TYR A 1 126 ? -8.989 -4.127 -5.736 1.00 91.88 126 TYR A CA 1
ATOM 1041 C C . TYR A 1 126 ? -8.881 -4.870 -7.083 1.00 91.88 126 TYR A C 1
ATOM 1043 O O . TYR A 1 126 ? -9.667 -5.778 -7.339 1.00 91.88 126 TYR A O 1
ATOM 1051 N N . LEU A 1 127 ? -7.900 -4.517 -7.923 1.00 94.00 127 LEU A N 1
ATOM 1052 C CA . LEU A 1 127 ? -7.593 -5.215 -9.178 1.00 94.00 127 LEU A CA 1
ATOM 1053 C C . LEU A 1 127 ? -6.692 -6.428 -8.942 1.00 94.00 127 LEU A C 1
ATOM 1055 O O . LEU A 1 127 ? -6.830 -7.449 -9.607 1.00 94.00 127 LEU A O 1
ATOM 1059 N N . ILE A 1 128 ? -5.765 -6.311 -7.990 1.00 95.50 128 ILE A N 1
ATOM 1060 C CA . ILE A 1 128 ? -4.724 -7.312 -7.739 1.00 95.50 128 ILE A CA 1
ATOM 1061 C C . ILE A 1 128 ? -5.270 -8.485 -6.914 1.00 95.50 128 ILE A C 1
ATOM 1063 O O . ILE A 1 128 ? -4.945 -9.635 -7.194 1.00 95.50 128 ILE A O 1
ATOM 1067 N N . ALA A 1 129 ? -6.111 -8.227 -5.910 1.00 94.56 129 ALA A N 1
ATOM 1068 C CA . ALA A 1 129 ? -6.607 -9.259 -5.002 1.00 94.56 129 ALA A CA 1
ATOM 1069 C C . ALA A 1 129 ? -7.368 -10.397 -5.707 1.00 94.56 129 ALA A C 1
ATOM 1071 O O . ALA A 1 129 ? -7.100 -11.556 -5.390 1.00 94.56 129 ALA A O 1
ATOM 1072 N N . PRO A 1 130 ? -8.244 -10.143 -6.701 1.00 93.62 130 PRO A N 1
ATOM 1073 C CA . PRO A 1 130 ? -8.878 -11.211 -7.474 1.00 93.62 130 PRO A CA 1
ATOM 1074 C C . PRO A 1 130 ? -7.894 -12.147 -8.190 1.00 93.62 130 PRO A C 1
ATOM 1076 O O . PRO A 1 130 ? -8.252 -13.290 -8.452 1.00 93.62 130 PRO A O 1
ATOM 1079 N N . MET A 1 131 ? -6.664 -11.700 -8.473 1.00 94.25 131 MET A N 1
ATOM 1080 C CA . MET A 1 131 ? -5.626 -12.513 -9.124 1.00 94.25 131 MET A CA 1
ATOM 1081 C C . MET A 1 131 ? -4.976 -13.532 -8.175 1.00 94.25 131 MET A C 1
ATOM 1083 O O . MET A 1 131 ? -4.217 -14.392 -8.621 1.00 94.25 131 MET A O 1
ATOM 1087 N N . CYS A 1 132 ? -5.227 -13.435 -6.868 1.00 94.31 132 CYS A N 1
ATOM 1088 C CA . CYS A 1 132 ? -4.722 -14.402 -5.907 1.00 94.31 132 CYS A CA 1
ATOM 1089 C C . CYS A 1 132 ? -5.435 -15.741 -6.042 1.00 94.31 132 CYS A C 1
ATOM 1091 O O . CYS A 1 132 ? -6.659 -15.819 -6.097 1.00 94.31 132 CYS A O 1
ATOM 1093 N N . ASP A 1 133 ? -4.649 -16.805 -5.996 1.00 94.00 133 ASP A N 1
ATOM 1094 C CA . ASP A 1 133 ? -5.158 -18.156 -5.852 1.00 94.00 133 ASP A CA 1
ATOM 1095 C C . ASP A 1 133 ? -4.738 -18.688 -4.482 1.00 94.00 133 ASP A C 1
ATOM 1097 O O . ASP A 1 133 ? -3.549 -18.766 -4.159 1.00 94.00 133 ASP A O 1
ATOM 1101 N N . PHE A 1 134 ? -5.742 -18.966 -3.659 1.00 92.31 134 PHE A N 1
ATOM 1102 C CA . PHE A 1 134 ? -5.608 -19.485 -2.302 1.00 92.31 134 PHE A CA 1
ATOM 1103 C C . PHE A 1 134 ? -6.061 -20.947 -2.191 1.00 92.31 134 PHE A C 1
ATOM 1105 O O . PHE A 1 134 ? -5.940 -21.538 -1.117 1.00 92.31 134 PHE A O 1
ATOM 1112 N N . ASP A 1 135 ? -6.634 -21.504 -3.258 1.00 92.62 135 ASP A N 1
ATOM 1113 C CA . ASP A 1 135 ? -7.194 -22.856 -3.278 1.00 92.62 135 ASP A CA 1
ATOM 1114 C C . ASP A 1 135 ? -6.230 -23.850 -3.935 1.00 92.62 135 ASP A C 1
ATOM 1116 O O . ASP A 1 135 ? -6.264 -25.046 -3.636 1.00 92.62 135 ASP A O 1
ATOM 1120 N N . SER A 1 136 ? -5.325 -23.356 -4.780 1.00 92.44 136 SER A N 1
ATOM 1121 C CA . SER A 1 136 ? -4.234 -24.138 -5.350 1.00 92.44 136 SER A CA 1
ATOM 1122 C C . SER A 1 136 ? -3.005 -24.181 -4.444 1.00 92.44 136 SER A C 1
ATOM 1124 O O . SER A 1 136 ? -2.713 -23.259 -3.681 1.00 92.44 136 SER A O 1
ATOM 1126 N N . LEU A 1 137 ? -2.225 -25.249 -4.605 1.00 92.25 137 LEU A N 1
ATOM 1127 C CA . LEU A 1 137 ? -0.878 -25.385 -4.060 1.00 92.25 137 LEU A CA 1
ATOM 1128 C C . LEU A 1 137 ? 0.086 -25.750 -5.193 1.00 92.25 137 LEU A C 1
ATOM 1130 O O . LEU A 1 137 ? -0.256 -26.519 -6.091 1.00 92.25 137 LEU A O 1
ATOM 1134 N N . GLU A 1 138 ? 1.296 -25.202 -5.143 1.00 89.94 138 GLU A N 1
ATOM 1135 C CA . GLU A 1 138 ? 2.427 -25.634 -5.965 1.00 89.94 138 GLU A CA 1
ATOM 1136 C C . GLU A 1 138 ? 2.874 -27.055 -5.573 1.00 89.94 138 GLU A C 1
ATOM 1138 O O . GLU A 1 138 ? 2.518 -27.571 -4.513 1.00 89.94 138 GLU A O 1
ATOM 1143 N N . GLU A 1 139 ? 3.717 -27.691 -6.396 1.00 88.50 139 GLU A N 1
ATOM 1144 C CA . GLU A 1 139 ? 4.230 -29.054 -6.149 1.00 88.50 139 GLU A CA 1
ATOM 1145 C C . GLU A 1 139 ? 4.938 -29.209 -4.790 1.00 88.50 139 GLU A C 1
ATOM 1147 O O . GLU A 1 139 ? 4.950 -30.286 -4.197 1.00 88.50 139 GLU A O 1
ATOM 1152 N N . ASN A 1 140 ? 5.510 -28.120 -4.275 1.00 90.25 140 ASN A N 1
ATOM 1153 C CA . ASN A 1 140 ? 6.161 -28.049 -2.966 1.00 90.25 140 ASN A CA 1
ATOM 1154 C C . ASN A 1 140 ? 5.170 -27.880 -1.790 1.00 90.25 140 ASN A C 1
ATOM 1156 O O . ASN A 1 140 ? 5.605 -27.762 -0.645 1.00 90.25 140 ASN A O 1
ATOM 1160 N N . GLY A 1 141 ? 3.860 -27.846 -2.054 1.00 91.44 141 GLY A N 1
ATOM 1161 C CA . GLY A 1 141 ? 2.799 -27.652 -1.065 1.00 91.44 141 GLY A CA 1
ATOM 1162 C C . GLY A 1 141 ? 2.602 -26.204 -0.606 1.00 91.44 141 GLY A C 1
ATOM 1163 O O . GLY A 1 141 ? 1.869 -25.972 0.353 1.00 91.44 141 GLY A O 1
ATOM 1164 N N . LEU A 1 142 ? 3.255 -25.229 -1.242 1.00 91.00 142 LEU A N 1
ATOM 1165 C CA . LEU A 1 142 ? 3.124 -23.809 -0.917 1.00 91.00 142 LEU A CA 1
ATOM 1166 C C . LEU A 1 142 ? 2.038 -23.163 -1.781 1.00 91.00 142 LEU A C 1
ATOM 1168 O O . LEU A 1 142 ? 1.800 -23.583 -2.910 1.00 91.00 142 LEU A O 1
ATOM 1172 N N . MET A 1 143 ? 1.404 -22.105 -1.270 1.00 93.06 143 MET A N 1
ATOM 1173 C CA . MET A 1 143 ? 0.529 -21.262 -2.095 1.00 93.06 143 MET A CA 1
ATOM 1174 C C . MET A 1 143 ? 1.289 -20.747 -3.332 1.00 93.06 143 MET A C 1
ATOM 1176 O O . MET A 1 143 ? 2.511 -20.606 -3.270 1.00 93.06 143 MET A O 1
ATOM 1180 N N . PRO A 1 144 ? 0.614 -20.398 -4.432 1.00 95.31 144 PRO A N 1
ATOM 1181 C CA . PRO A 1 144 ? 1.255 -19.804 -5.599 1.00 95.31 144 PRO A CA 1
ATOM 1182 C C . PRO A 1 144 ? 2.159 -18.617 -5.242 1.00 95.31 144 PRO A C 1
ATOM 1184 O O . PRO A 1 144 ? 1.839 -17.812 -4.360 1.00 95.31 144 PRO A O 1
ATOM 1187 N N . ILE A 1 145 ? 3.312 -18.516 -5.911 1.00 95.00 145 ILE A N 1
ATOM 1188 C CA . ILE A 1 145 ? 4.323 -17.480 -5.645 1.00 95.00 145 ILE A CA 1
ATOM 1189 C C . ILE A 1 145 ? 3.730 -16.070 -5.656 1.00 95.00 145 ILE A C 1
ATOM 1191 O O . ILE A 1 145 ? 4.019 -15.294 -4.755 1.00 95.00 145 ILE A O 1
ATOM 1195 N N . PHE A 1 146 ? 2.826 -15.773 -6.592 1.00 95.81 146 PHE A N 1
ATOM 1196 C CA . PHE A 1 146 ? 2.144 -14.483 -6.657 1.00 95.81 146 PHE A CA 1
ATOM 1197 C C . PHE A 1 146 ? 1.342 -14.177 -5.382 1.00 95.81 146 PHE A C 1
ATOM 1199 O O . PHE A 1 146 ? 1.554 -13.131 -4.770 1.00 95.81 146 PHE A O 1
ATOM 1206 N N . THR A 1 147 ? 0.482 -15.103 -4.934 1.00 95.81 147 THR A N 1
ATOM 1207 C CA . THR A 1 147 ? -0.316 -14.942 -3.705 1.00 95.81 147 THR A CA 1
ATOM 1208 C C . THR A 1 147 ? 0.588 -14.710 -2.493 1.00 95.81 147 THR A C 1
ATOM 1210 O O . THR A 1 147 ? 0.369 -13.782 -1.715 1.00 95.81 147 THR A O 1
ATOM 1213 N N . ARG A 1 148 ? 1.655 -15.510 -2.347 1.00 95.00 148 ARG A N 1
ATOM 1214 C CA . ARG A 1 148 ? 2.606 -15.367 -1.232 1.00 95.00 148 ARG A CA 1
ATOM 1215 C C . ARG A 1 148 ? 3.357 -14.043 -1.274 1.00 95.00 148 ARG A C 1
ATOM 1217 O O . ARG A 1 148 ? 3.490 -13.397 -0.237 1.00 95.00 148 ARG A O 1
ATOM 1224 N N . SER A 1 149 ? 3.844 -13.649 -2.448 1.00 96.81 149 SER A N 1
ATOM 1225 C CA . SER A 1 149 ? 4.557 -12.390 -2.633 1.00 96.81 149 SER A CA 1
ATOM 1226 C C . SER A 1 149 ? 3.658 -11.202 -2.325 1.00 96.81 149 SER A C 1
ATOM 1228 O O . SER A 1 149 ? 4.112 -10.305 -1.630 1.00 96.81 149 SER A O 1
ATOM 1230 N N . LEU A 1 150 ? 2.378 -11.220 -2.718 1.00 96.94 150 LEU A N 1
ATOM 1231 C CA . LEU A 1 150 ? 1.451 -10.136 -2.382 1.00 96.94 150 LEU A CA 1
ATOM 1232 C C . LEU A 1 150 ? 1.224 -10.014 -0.873 1.00 96.94 150 LEU A C 1
ATOM 1234 O O . LEU A 1 150 ? 1.326 -8.915 -0.331 1.00 96.94 150 LEU A O 1
ATOM 1238 N N . ILE A 1 151 ? 0.971 -11.133 -0.182 1.00 96.00 151 ILE A N 1
ATOM 1239 C CA . ILE A 1 151 ? 0.854 -11.150 1.287 1.00 96.00 151 ILE A CA 1
ATOM 1240 C C . ILE A 1 151 ? 2.120 -10.561 1.916 1.00 96.00 151 ILE A C 1
ATOM 1242 O O . ILE A 1 151 ? 2.047 -9.757 2.846 1.00 96.00 151 ILE A O 1
ATOM 1246 N N . TRP A 1 152 ? 3.289 -10.931 1.393 1.00 96.06 152 TRP A N 1
ATOM 1247 C CA . TRP A 1 152 ? 4.559 -10.421 1.887 1.00 96.06 152 TRP A CA 1
ATOM 1248 C C . TRP A 1 152 ? 4.745 -8.925 1.607 1.00 96.06 152 TRP A C 1
ATOM 1250 O O . TRP A 1 152 ? 5.144 -8.190 2.503 1.00 96.06 152 TRP A O 1
ATOM 1260 N N . THR A 1 153 ? 4.380 -8.441 0.419 1.00 96.50 153 THR A N 1
ATOM 1261 C CA . THR A 1 153 ? 4.388 -7.012 0.078 1.00 96.50 153 THR A CA 1
ATOM 1262 C C . THR A 1 153 ? 3.479 -6.206 1.007 1.00 96.50 153 THR A C 1
ATOM 1264 O O . THR A 1 153 ? 3.882 -5.142 1.468 1.00 96.50 153 THR A O 1
ATOM 1267 N N . ILE A 1 154 ? 2.292 -6.717 1.351 1.00 96.69 154 ILE A N 1
ATOM 1268 C CA . ILE A 1 154 ? 1.412 -6.071 2.337 1.00 96.69 154 ILE A CA 1
ATOM 1269 C C . ILE A 1 154 ? 2.079 -6.056 3.721 1.00 96.69 154 ILE A C 1
ATOM 1271 O O . ILE A 1 154 ? 2.060 -5.032 4.407 1.00 96.69 154 ILE A O 1
ATOM 1275 N N . ARG A 1 155 ? 2.739 -7.155 4.117 1.00 96.06 155 ARG A N 1
ATOM 1276 C CA . ARG A 1 155 ? 3.523 -7.230 5.362 1.00 96.06 155 ARG A CA 1
ATOM 1277 C C . ARG A 1 155 ? 4.645 -6.203 5.436 1.00 96.06 155 ARG A C 1
ATOM 1279 O O . ARG A 1 155 ? 4.866 -5.675 6.521 1.00 96.06 155 ARG A O 1
ATOM 1286 N N . LEU A 1 156 ? 5.287 -5.854 4.319 1.00 95.44 156 LEU A N 1
ATOM 1287 C CA . LEU A 1 156 ? 6.290 -4.781 4.300 1.00 95.44 156 LEU A CA 1
ATOM 1288 C C . LEU A 1 156 ? 5.720 -3.450 4.804 1.00 95.44 156 LEU A C 1
ATOM 1290 O O . LEU A 1 156 ? 6.439 -2.709 5.470 1.00 95.44 156 LEU A O 1
ATOM 1294 N N . VAL A 1 157 ? 4.441 -3.169 4.538 1.00 95.62 157 VAL A N 1
ATOM 1295 C CA . VAL A 1 157 ? 3.756 -1.980 5.059 1.00 95.62 157 VAL A CA 1
ATOM 1296 C C . VAL A 1 157 ? 3.331 -2.193 6.510 1.00 95.62 157 VAL A C 1
ATOM 1298 O O . VAL A 1 157 ? 3.735 -1.429 7.384 1.00 95.62 157 VAL A O 1
ATOM 1301 N N . VAL A 1 158 ? 2.554 -3.245 6.795 1.00 94.94 158 VAL A N 1
ATOM 1302 C CA . VAL A 1 158 ? 1.905 -3.389 8.112 1.00 94.94 158 VAL A CA 1
ATOM 1303 C C . VAL A 1 158 ? 2.884 -3.719 9.241 1.00 94.94 158 VAL A C 1
ATOM 1305 O O . VAL A 1 158 ? 2.668 -3.305 10.375 1.00 94.94 158 VAL A O 1
ATOM 1308 N N . GLN A 1 159 ? 3.988 -4.411 8.957 1.00 93.81 159 GLN A N 1
ATOM 1309 C CA . GLN A 1 159 ? 5.010 -4.723 9.965 1.00 93.81 159 GLN A CA 1
ATOM 1310 C C . GLN A 1 159 ? 6.002 -3.573 10.187 1.00 93.81 159 GLN A C 1
ATOM 1312 O O . GLN A 1 159 ? 6.815 -3.648 11.103 1.00 93.81 159 GLN A O 1
ATOM 1317 N N . ASN A 1 160 ? 5.923 -2.509 9.382 1.00 92.06 160 ASN A N 1
ATOM 1318 C CA . ASN A 1 160 ? 6.750 -1.312 9.513 1.00 92.06 160 ASN A CA 1
ATOM 1319 C C . ASN A 1 160 ? 5.844 -0.066 9.569 1.00 92.06 160 ASN A C 1
ATOM 1321 O O . ASN A 1 160 ? 5.874 0.743 8.640 1.00 92.06 160 ASN A O 1
ATOM 1325 N N . PRO A 1 161 ? 4.990 0.075 10.605 1.00 87.62 161 PRO A N 1
ATOM 1326 C CA . PRO A 1 161 ? 4.147 1.258 10.766 1.00 87.62 161 PRO A CA 1
ATOM 1327 C C . PRO A 1 161 ? 4.994 2.538 10.844 1.00 87.62 161 PRO A C 1
ATOM 1329 O O . PRO A 1 161 ? 6.158 2.490 11.252 1.00 87.62 161 PRO A O 1
ATOM 1332 N N . PRO A 1 162 ? 4.440 3.699 10.465 1.00 85.50 162 PRO A N 1
ATOM 1333 C CA . PRO A 1 162 ? 5.231 4.907 10.350 1.00 85.50 162 PRO A CA 1
ATOM 1334 C C . PRO A 1 162 ? 5.577 5.497 11.724 1.00 85.50 162 PRO A C 1
ATOM 1336 O O . PRO A 1 162 ? 4.707 5.749 12.559 1.00 85.50 162 PRO A O 1
ATOM 1339 N N . GLU A 1 163 ? 6.860 5.803 11.931 1.00 86.88 163 GLU A N 1
ATOM 1340 C CA . GLU A 1 163 ? 7.342 6.483 13.146 1.00 86.88 163 GLU A CA 1
ATOM 1341 C C . GLU A 1 163 ? 6.832 7.934 13.260 1.00 86.88 163 GLU A C 1
ATOM 1343 O O . GLU A 1 163 ? 6.767 8.496 14.353 1.00 86.88 163 GLU A O 1
ATOM 1348 N N . GLN A 1 164 ? 6.466 8.546 12.131 1.00 90.56 164 GLN A N 1
ATOM 1349 C CA . GLN A 1 164 ? 5.944 9.912 12.003 1.00 90.56 164 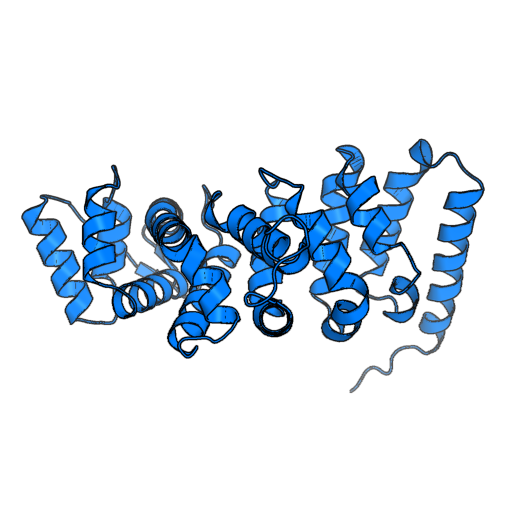GLN A CA 1
ATOM 1350 C C . GLN A 1 164 ? 4.571 9.885 11.327 1.00 90.56 164 GLN A C 1
ATOM 1352 O O . GLN A 1 164 ? 4.267 8.932 10.617 1.00 90.56 164 GLN A O 1
ATOM 1357 N N . HIS A 1 165 ? 3.760 10.931 11.501 1.00 91.56 165 HIS A N 1
ATOM 1358 C CA . HIS A 1 165 ? 2.465 11.027 10.819 1.00 91.56 165 HIS A CA 1
ATOM 1359 C C . HIS A 1 165 ? 2.601 10.801 9.304 1.00 91.56 165 HIS A C 1
ATOM 1361 O O . HIS A 1 165 ? 3.491 11.364 8.662 1.00 91.56 165 HIS A O 1
ATOM 1367 N N . SER A 1 166 ? 1.719 9.972 8.744 1.00 93.75 166 SER A N 1
ATOM 1368 C CA . SER A 1 166 ? 1.683 9.644 7.318 1.00 93.75 166 SER A CA 1
ATOM 1369 C C . SER A 1 166 ? 0.244 9.448 6.856 1.00 93.75 166 SER A C 1
ATOM 1371 O O . SER A 1 166 ? -0.371 8.418 7.143 1.00 93.75 166 SER A O 1
ATOM 1373 N N . THR A 1 167 ? -0.283 10.420 6.112 1.00 93.31 167 THR A N 1
ATOM 1374 C CA . THR A 1 167 ? -1.624 10.341 5.516 1.00 93.31 167 THR A CA 1
ATOM 1375 C C . THR A 1 167 ? -1.757 9.117 4.603 1.00 93.31 167 THR A C 1
ATOM 1377 O O . THR A 1 167 ? -2.749 8.403 4.713 1.00 93.31 167 THR A O 1
ATOM 1380 N N . ASP A 1 168 ? -0.732 8.785 3.804 1.00 93.50 168 ASP A N 1
ATOM 1381 C CA . ASP A 1 168 ? -0.756 7.625 2.893 1.00 93.50 168 ASP A CA 1
ATOM 1382 C C . ASP A 1 168 ? -1.070 6.309 3.619 1.00 93.50 168 ASP A C 1
ATOM 1384 O O . ASP A 1 168 ? -1.794 5.457 3.104 1.00 93.50 168 ASP A O 1
ATOM 1388 N N . PHE A 1 169 ? -0.532 6.134 4.831 1.00 96.69 169 PHE A N 1
ATOM 1389 C CA . PHE A 1 169 ? -0.770 4.936 5.633 1.00 96.69 169 PHE A CA 1
ATOM 1390 C C . PHE A 1 169 ? -2.183 4.887 6.187 1.00 96.69 169 PHE A C 1
ATOM 1392 O O . PHE A 1 169 ? -2.821 3.838 6.133 1.00 96.69 169 PHE A O 1
ATOM 1399 N N . TRP A 1 170 ? -2.689 6.006 6.702 1.00 96.94 170 TRP A N 1
ATOM 1400 C CA . TRP A 1 170 ? -4.052 6.061 7.223 1.00 96.94 170 TRP A CA 1
ATOM 1401 C C . TRP A 1 170 ? -5.083 5.862 6.121 1.00 96.94 170 TRP A C 1
ATOM 1403 O O . TRP A 1 170 ? -6.047 5.126 6.312 1.00 96.94 170 TRP A O 1
ATOM 1413 N N . GLU A 1 171 ? -4.850 6.437 4.946 1.00 96.75 171 GLU A N 1
ATOM 1414 C CA . GLU A 1 171 ? -5.688 6.205 3.778 1.00 96.75 171 GLU A CA 1
ATOM 1415 C C . GLU A 1 171 ? -5.638 4.744 3.311 1.00 96.75 171 GLU A C 1
ATOM 1417 O O . GLU A 1 171 ? -6.688 4.163 3.041 1.00 96.75 171 GLU A O 1
ATOM 1422 N N . PHE A 1 172 ? -4.449 4.131 3.253 1.00 97.50 172 PHE A N 1
ATOM 1423 C CA . PHE A 1 172 ? -4.295 2.702 2.958 1.00 97.50 172 PHE A CA 1
ATOM 1424 C C . PHE A 1 172 ? -5.055 1.829 3.965 1.00 97.50 172 PHE A C 1
ATOM 1426 O O . PHE A 1 172 ? -5.786 0.916 3.568 1.00 97.50 172 PHE A O 1
ATOM 1433 N N . CYS A 1 173 ? -4.901 2.107 5.260 1.00 97.88 173 CYS A N 1
ATOM 1434 C CA . CYS A 1 173 ? -5.552 1.357 6.324 1.00 97.88 173 CYS A CA 1
ATOM 1435 C C . CYS A 1 173 ? -7.072 1.497 6.261 1.00 97.88 173 CYS A C 1
ATOM 1437 O O . CYS A 1 173 ? -7.767 0.484 6.257 1.00 97.88 173 CYS A O 1
ATOM 1439 N N . CYS A 1 174 ? -7.588 2.722 6.159 1.00 97.81 174 CYS A N 1
ATOM 1440 C CA . CYS A 1 174 ? -9.023 2.979 6.087 1.00 97.81 174 CYS A CA 1
ATOM 1441 C C . CYS A 1 174 ? -9.667 2.251 4.898 1.00 97.81 174 CYS A C 1
ATOM 1443 O O . CYS A 1 174 ? -10.589 1.458 5.082 1.00 97.81 174 CYS A O 1
ATOM 1445 N N . ASP A 1 175 ? -9.117 2.432 3.695 1.00 97.75 175 ASP A N 1
ATOM 1446 C CA . ASP A 1 175 ? -9.601 1.805 2.459 1.00 97.75 175 ASP A CA 1
ATOM 1447 C C . ASP A 1 175 ? -9.530 0.267 2.531 1.00 97.75 175 ASP A C 1
ATOM 1449 O O . ASP A 1 175 ? -10.457 -0.450 2.144 1.00 97.75 175 ASP A O 1
ATOM 1453 N N . THR A 1 176 ? -8.464 -0.268 3.134 1.00 97.31 176 THR A N 1
ATOM 1454 C CA . THR A 1 176 ? -8.336 -1.704 3.412 1.00 97.31 176 THR A CA 1
ATOM 1455 C C . THR A 1 176 ? -9.439 -2.214 4.337 1.00 97.31 176 THR A C 1
ATOM 1457 O O . THR A 1 176 ? -10.079 -3.219 4.026 1.00 97.31 176 THR A O 1
ATOM 1460 N N . LEU A 1 177 ? -9.690 -1.537 5.461 1.00 97.69 177 LEU A N 1
ATOM 1461 C CA . LEU A 1 177 ? -10.717 -1.942 6.422 1.00 97.69 177 LEU A CA 1
ATOM 1462 C C . LEU A 1 177 ? -12.126 -1.850 5.824 1.00 97.69 177 LEU A C 1
ATOM 1464 O O . LEU A 1 177 ? -12.938 -2.749 6.046 1.00 97.69 177 LEU A O 1
ATOM 1468 N N . GLN A 1 178 ? -12.414 -0.805 5.042 1.00 97.12 178 GLN A N 1
ATOM 1469 C CA . GLN A 1 178 ? -13.692 -0.646 4.344 1.00 97.12 178 GLN A CA 1
ATOM 1470 C C . GLN A 1 178 ? -13.945 -1.817 3.387 1.00 97.12 178 GLN A C 1
ATOM 1472 O O . GLN A 1 178 ? -15.001 -2.453 3.456 1.00 97.12 178 GLN A O 1
ATOM 1477 N N . ARG A 1 179 ? -12.962 -2.157 2.542 1.00 96.25 179 ARG A N 1
ATOM 1478 C CA . ARG A 1 179 ? -13.067 -3.291 1.612 1.00 96.25 179 ARG A CA 1
ATOM 1479 C C . ARG A 1 179 ? -13.156 -4.627 2.341 1.00 96.25 179 ARG A C 1
ATOM 1481 O O . ARG A 1 179 ? -14.004 -5.442 1.998 1.00 96.25 179 ARG A O 1
ATOM 1488 N N . TYR A 1 180 ? -12.362 -4.831 3.390 1.00 96.38 180 TYR A N 1
ATOM 1489 C CA . TYR A 1 180 ? -12.410 -6.052 4.197 1.00 96.38 180 TYR A CA 1
ATOM 1490 C C . TYR A 1 180 ? -13.781 -6.249 4.862 1.00 96.38 180 TYR A C 1
ATOM 1492 O O . TYR A 1 180 ? -14.317 -7.358 4.875 1.00 96.38 180 TYR A O 1
ATOM 1500 N N . LYS A 1 181 ? -14.383 -5.167 5.373 1.00 95.56 181 LYS A N 1
ATOM 1501 C CA . LYS A 1 181 ? -15.733 -5.176 5.955 1.00 95.56 181 LYS A CA 1
ATOM 1502 C C . LYS A 1 181 ? -16.812 -5.497 4.919 1.00 95.56 181 LYS A C 1
ATOM 1504 O O . LYS A 1 181 ? -17.766 -6.197 5.250 1.00 95.56 181 LYS A O 1
ATOM 1509 N N . ALA A 1 182 ? -16.672 -4.981 3.698 1.00 95.44 182 ALA A N 1
ATOM 1510 C CA . ALA A 1 182 ? -17.618 -5.203 2.605 1.00 95.44 182 ALA A CA 1
ATOM 1511 C C . ALA A 1 182 ? -17.481 -6.588 1.946 1.00 95.44 182 ALA A C 1
ATOM 1513 O O . ALA A 1 182 ? -18.451 -7.094 1.385 1.00 95.44 182 ALA A O 1
ATOM 1514 N N . ALA A 1 183 ? -16.297 -7.197 2.012 1.00 94.88 183 ALA A N 1
ATOM 1515 C CA . ALA A 1 183 ? -16.000 -8.466 1.366 1.00 94.88 183 ALA A CA 1
ATOM 1516 C C . ALA A 1 183 ? -16.657 -9.664 2.079 1.00 94.88 183 ALA A C 1
ATOM 1518 O O . ALA A 1 183 ? -16.584 -9.836 3.306 1.00 94.88 183 ALA A O 1
ATOM 1519 N N . GLU A 1 184 ? -17.280 -10.538 1.288 1.00 92.38 184 GLU A N 1
ATOM 1520 C CA . GLU A 1 184 ? -17.885 -11.774 1.779 1.00 92.38 184 GLU A CA 1
ATOM 1521 C C . GLU A 1 184 ? -16.825 -12.778 2.258 1.00 92.38 184 GLU A C 1
ATOM 1523 O O . GLU A 1 184 ? -15.647 -12.724 1.897 1.00 92.38 184 GLU A O 1
ATOM 1528 N N . LYS A 1 185 ? -17.242 -13.737 3.093 1.00 84.25 185 LYS A N 1
ATOM 1529 C CA . LYS A 1 185 ? -16.365 -14.845 3.492 1.00 84.25 185 LYS A CA 1
ATOM 1530 C C . LYS A 1 185 ? -16.032 -15.693 2.263 1.00 84.25 185 LYS A C 1
ATOM 1532 O O . LYS A 1 185 ? -16.924 -16.308 1.691 1.00 84.25 185 LYS A O 1
ATOM 1537 N N . GLY A 1 186 ? -14.750 -15.747 1.910 1.00 85.06 186 GLY A N 1
ATOM 1538 C CA . GLY A 1 186 ? -14.249 -16.454 0.729 1.00 85.06 186 GLY A CA 1
ATOM 1539 C C . GLY A 1 186 ? -13.810 -15.534 -0.411 1.00 85.06 186 GLY A C 1
ATOM 1540 O O . GLY A 1 186 ? -13.121 -16.005 -1.309 1.00 85.06 186 GLY A O 1
ATOM 1541 N N . ASP A 1 187 ? -14.131 -14.238 -0.354 1.00 93.75 187 ASP A N 1
ATOM 1542 C CA . ASP A 1 187 ? -13.593 -13.253 -1.291 1.00 93.75 187 ASP A CA 1
ATOM 1543 C C . ASP A 1 187 ? -12.062 -13.147 -1.157 1.00 93.75 187 ASP A C 1
ATOM 1545 O O . ASP A 1 187 ? -11.524 -13.130 -0.045 1.00 93.75 187 ASP A O 1
ATOM 1549 N N . ASN A 1 188 ? -11.349 -13.076 -2.283 1.00 94.06 188 ASN A N 1
ATOM 1550 C CA . ASN A 1 188 ? -9.886 -13.070 -2.288 1.00 94.06 188 ASN A CA 1
ATOM 1551 C C . ASN A 1 188 ? -9.290 -11.860 -1.558 1.00 94.06 188 ASN A C 1
ATOM 1553 O O . ASN A 1 188 ? -8.260 -12.007 -0.898 1.00 94.06 188 ASN A O 1
ATOM 1557 N N . PHE A 1 189 ? -9.936 -10.689 -1.615 1.00 94.88 189 PHE A N 1
ATOM 1558 C CA . PHE A 1 189 ? -9.506 -9.530 -0.837 1.00 94.88 189 PHE A CA 1
ATOM 1559 C C . PHE A 1 189 ? -9.586 -9.840 0.654 1.00 94.88 189 PHE A C 1
ATOM 1561 O O . PHE A 1 189 ? -8.628 -9.609 1.384 1.00 94.88 189 PHE A O 1
ATOM 1568 N N . ARG A 1 190 ? -10.689 -10.433 1.118 1.00 95.00 190 ARG A N 1
ATOM 1569 C CA . ARG A 1 190 ? -10.819 -10.826 2.525 1.00 95.00 190 ARG A CA 1
ATOM 1570 C C . ARG A 1 190 ? -9.764 -11.853 2.935 1.00 95.00 190 ARG A C 1
ATOM 1572 O O . ARG A 1 190 ? -9.084 -11.660 3.941 1.00 95.00 190 ARG A O 1
ATOM 1579 N N . ARG A 1 191 ? -9.581 -12.897 2.123 1.00 94.81 191 ARG A N 1
ATOM 1580 C CA . ARG A 1 191 ? -8.616 -13.979 2.378 1.00 94.81 191 ARG A CA 1
ATOM 1581 C C . ARG A 1 191 ? -7.180 -13.465 2.486 1.00 94.81 191 ARG A C 1
ATOM 1583 O O . ARG A 1 191 ? -6.438 -13.963 3.327 1.00 94.81 191 ARG A O 1
ATOM 1590 N N . LEU A 1 192 ? -6.797 -12.442 1.712 1.00 94.62 192 LEU A N 1
ATOM 1591 C CA . LEU A 1 192 ? -5.480 -11.797 1.837 1.00 94.62 192 LEU A CA 1
ATOM 1592 C C . LEU A 1 192 ? -5.212 -11.299 3.254 1.00 94.62 192 LEU A C 1
ATOM 1594 O O . LEU A 1 192 ? -4.121 -11.513 3.782 1.00 94.62 192 LEU A O 1
ATOM 1598 N N . TYR A 1 193 ? -6.207 -10.659 3.866 1.00 94.88 193 TYR A N 1
ATOM 1599 C CA . TYR A 1 193 ? -6.057 -10.050 5.180 1.00 94.88 193 TYR A CA 1
ATOM 1600 C C . TYR A 1 193 ? -6.379 -11.001 6.330 1.00 94.88 193 TYR A C 1
ATOM 1602 O O . TYR A 1 193 ? -5.810 -10.814 7.398 1.00 94.88 193 TYR A O 1
ATOM 1610 N N . ASP A 1 194 ? -7.182 -12.053 6.134 1.00 93.06 194 ASP A N 1
ATOM 1611 C CA . ASP A 1 194 ? -7.462 -13.059 7.174 1.00 93.06 194 ASP A CA 1
ATOM 1612 C C . ASP A 1 194 ? -6.161 -13.643 7.769 1.00 93.06 194 ASP A C 1
ATOM 1614 O O . ASP A 1 194 ? -6.048 -13.837 8.981 1.00 93.06 194 ASP A O 1
ATOM 1618 N N . HIS A 1 195 ? -5.136 -13.860 6.935 1.00 86.94 195 HIS A N 1
ATOM 1619 C CA . HIS A 1 195 ? -3.836 -14.395 7.361 1.00 86.94 195 HIS A CA 1
ATOM 1620 C C . HIS A 1 195 ? -2.965 -13.408 8.148 1.00 86.94 195 HIS A C 1
ATOM 1622 O O . HIS A 1 195 ? -2.052 -13.831 8.858 1.00 86.94 195 HIS A O 1
ATOM 1628 N N . ILE A 1 196 ? -3.224 -12.108 8.009 1.00 93.81 196 ILE A N 1
ATOM 1629 C CA . ILE A 1 196 ? -2.409 -11.023 8.569 1.00 93.81 196 ILE A CA 1
ATOM 1630 C C . ILE A 1 196 ? -3.246 -10.057 9.416 1.00 93.81 196 ILE A C 1
ATOM 1632 O O . ILE A 1 196 ? -2.805 -8.958 9.741 1.00 93.81 196 ILE A O 1
ATOM 1636 N N . TRP A 1 197 ? -4.462 -10.452 9.797 1.00 93.75 197 TRP A N 1
ATOM 1637 C CA . TRP A 1 197 ? -5.438 -9.558 10.420 1.00 93.75 197 TRP A CA 1
ATOM 1638 C C . TRP A 1 197 ? -4.934 -8.978 11.742 1.00 93.75 197 TRP A C 1
ATOM 1640 O O . TRP A 1 197 ? -5.036 -7.777 11.991 1.00 93.75 197 TRP A O 1
ATOM 1650 N N . ASN A 1 198 ? -4.310 -9.821 12.566 1.00 92.69 198 ASN A N 1
ATOM 1651 C CA . ASN A 1 198 ? -3.697 -9.382 13.817 1.00 92.69 198 ASN A CA 1
ATOM 1652 C C . ASN A 1 198 ? -2.537 -8.408 13.570 1.00 92.69 198 ASN A C 1
ATOM 1654 O O . ASN A 1 198 ? -2.382 -7.452 14.321 1.00 92.69 198 ASN A O 1
ATOM 1658 N N . GLU A 1 199 ? -1.748 -8.626 12.517 1.00 94.38 199 GLU A N 1
ATOM 1659 C CA . GLU A 1 199 ? -0.624 -7.759 12.145 1.00 94.38 199 GLU A CA 1
ATOM 1660 C C . GLU A 1 199 ? -1.140 -6.392 11.678 1.00 94.38 199 GLU A C 1
ATOM 1662 O O . GLU A 1 199 ? -0.640 -5.368 12.131 1.00 94.38 199 GLU A O 1
ATOM 1667 N N . MET A 1 200 ? -2.203 -6.369 10.865 1.00 95.38 200 MET A N 1
ATOM 1668 C CA . MET A 1 200 ? -2.892 -5.145 10.448 1.00 95.38 200 MET A CA 1
ATOM 1669 C C . MET A 1 200 ? -3.456 -4.374 11.648 1.00 95.38 200 MET A C 1
ATOM 1671 O O . MET A 1 200 ? -3.203 -3.180 11.801 1.00 95.38 200 MET A O 1
ATOM 1675 N N . ARG A 1 201 ? -4.183 -5.059 12.541 1.00 94.56 201 ARG A N 1
ATOM 1676 C CA . ARG A 1 201 ? -4.749 -4.455 13.755 1.00 94.56 201 ARG A CA 1
ATOM 1677 C C . ARG A 1 201 ? -3.662 -3.857 14.644 1.00 94.56 201 ARG A C 1
ATOM 1679 O O . ARG A 1 201 ? -3.797 -2.719 15.086 1.00 94.56 201 ARG A O 1
ATOM 1686 N N . LEU A 1 202 ? -2.593 -4.611 14.898 1.00 93.06 202 LEU A N 1
ATOM 1687 C CA . LEU A 1 202 ? -1.452 -4.138 15.681 1.00 93.06 202 LEU A CA 1
ATOM 1688 C C . LEU A 1 202 ? -0.797 -2.928 15.015 1.00 93.06 202 LEU A C 1
ATOM 1690 O O . LEU A 1 202 ? -0.566 -1.937 15.695 1.00 93.06 202 LEU A O 1
ATOM 1694 N N . SER A 1 203 ? -0.565 -2.974 13.702 1.00 94.19 203 SER A N 1
ATOM 1695 C CA . SER A 1 203 ? 0.016 -1.865 12.937 1.00 94.19 203 SER A CA 1
ATOM 1696 C C . SER A 1 203 ? -0.754 -0.560 13.140 1.00 94.19 203 SER A C 1
ATOM 1698 O O . SER A 1 203 ? -0.170 0.459 13.508 1.00 94.19 203 SER A O 1
ATOM 1700 N N . ILE A 1 204 ? -2.082 -0.607 12.992 1.00 95.50 204 ILE A N 1
ATOM 1701 C CA . ILE A 1 204 ? -2.968 0.546 13.200 1.00 95.50 204 ILE A CA 1
ATOM 1702 C C . ILE A 1 204 ? -2.877 1.044 14.643 1.00 95.50 204 ILE A C 1
ATOM 1704 O O . ILE A 1 204 ? -2.676 2.236 14.872 1.00 95.50 204 ILE A O 1
ATOM 1708 N N . LEU A 1 205 ? -3.009 0.137 15.618 1.00 94.00 205 LEU A N 1
ATOM 1709 C CA . LEU A 1 205 ? -3.039 0.509 17.030 1.00 94.00 205 LEU A CA 1
ATOM 1710 C C . LEU A 1 205 ? -1.712 1.122 17.496 1.00 94.00 205 LEU A C 1
ATOM 1712 O O . LEU A 1 205 ? -1.719 2.141 18.185 1.00 94.00 205 LEU A O 1
ATOM 1716 N N . TYR A 1 206 ? -0.583 0.549 17.077 1.00 91.25 206 TYR A N 1
ATOM 1717 C CA . TYR A 1 206 ? 0.734 1.124 17.335 1.00 91.25 206 TYR A CA 1
ATOM 1718 C C . TYR A 1 206 ? 0.895 2.491 16.663 1.00 91.25 206 TYR A C 1
ATOM 1720 O O . TYR A 1 206 ? 1.426 3.403 17.284 1.00 91.25 206 TYR A O 1
ATOM 1728 N N . SER A 1 207 ? 0.371 2.691 15.454 1.00 93.12 207 SER A N 1
ATOM 1729 C CA . SER A 1 207 ? 0.543 3.955 14.721 1.00 93.12 207 SER A CA 1
ATOM 1730 C C . SER A 1 207 ? -0.190 5.152 15.334 1.00 93.12 207 SER A C 1
ATOM 1732 O O . SER A 1 207 ? 0.120 6.293 14.997 1.00 93.12 207 SER A O 1
ATOM 1734 N N . PHE A 1 208 ? -1.139 4.967 16.261 1.00 92.69 208 PHE A N 1
ATOM 1735 C CA . PHE A 1 208 ? -1.831 6.117 16.863 1.00 92.69 208 PHE A CA 1
ATOM 1736 C C . PHE A 1 208 ? -0.892 7.062 17.617 1.00 92.69 208 PHE A C 1
ATOM 1738 O O . PHE A 1 208 ? -1.219 8.242 17.750 1.00 92.69 208 PHE A O 1
ATOM 1745 N N . HIS A 1 209 ? 0.270 6.592 18.091 1.00 89.38 209 HIS A N 1
ATOM 1746 C CA . HIS A 1 209 ? 1.245 7.490 18.710 1.00 89.38 209 HIS A CA 1
ATOM 1747 C C . HIS A 1 209 ? 1.743 8.553 17.720 1.00 89.38 209 HIS A C 1
ATOM 1749 O O . HIS A 1 209 ? 1.957 9.694 18.119 1.00 89.38 209 HIS A O 1
ATOM 1755 N N . SER A 1 210 ? 1.918 8.197 16.440 1.00 91.12 210 SER A N 1
ATOM 1756 C CA . SER A 1 210 ? 2.443 9.091 15.405 1.00 91.12 210 SER A CA 1
ATOM 1757 C C . SER A 1 210 ? 1.344 9.893 14.710 1.00 91.12 210 SER A C 1
ATOM 1759 O O . SER A 1 210 ? 1.644 10.901 14.080 1.00 91.12 210 SER A O 1
ATOM 1761 N N . ALA A 1 211 ? 0.078 9.496 14.872 1.00 91.62 211 ALA A N 1
ATOM 1762 C CA . ALA A 1 211 ? -1.083 10.189 14.311 1.00 91.62 211 ALA A CA 1
ATOM 1763 C C . ALA A 1 211 ? -1.450 11.497 15.027 1.00 91.62 211 ALA A C 1
ATOM 1765 O O . ALA A 1 211 ? -2.149 12.341 14.466 1.00 91.62 211 ALA A O 1
ATOM 1766 N N . VAL A 1 212 ? -1.046 11.640 16.293 1.00 91.50 212 VAL A N 1
ATOM 1767 C CA . VAL A 1 212 ? -1.353 12.818 17.108 1.00 91.50 212 VAL A CA 1
ATOM 1768 C C . VAL A 1 212 ? -0.226 13.835 16.955 1.00 91.50 212 VAL A C 1
ATOM 1770 O O . VAL A 1 212 ? 0.857 13.659 17.508 1.00 91.50 212 VAL A O 1
ATOM 1773 N N . VAL A 1 213 ? -0.495 14.928 16.238 1.00 91.19 213 VAL A N 1
ATOM 1774 C CA . VAL A 1 213 ? 0.475 16.009 15.994 1.00 91.19 213 VAL A CA 1
ATOM 1775 C C . VAL A 1 213 ? -0.064 17.301 16.588 1.00 91.19 213 VAL A C 1
ATOM 1777 O O . VAL A 1 213 ? -1.139 17.753 16.209 1.00 91.19 213 VAL A O 1
ATOM 1780 N N . ASP A 1 214 ? 0.658 17.900 17.537 1.00 91.69 214 ASP A N 1
ATOM 1781 C CA . ASP A 1 214 ? 0.288 19.176 18.171 1.00 91.69 214 ASP A CA 1
ATOM 1782 C C . ASP A 1 214 ? -1.178 19.236 18.649 1.00 91.69 214 ASP A C 1
ATOM 1784 O O . ASP A 1 214 ? -1.895 20.210 18.409 1.00 91.69 214 ASP A O 1
ATOM 1788 N N . PHE A 1 215 ? -1.638 18.175 19.326 1.00 92.25 215 PHE A N 1
ATOM 1789 C CA . PHE A 1 215 ? -3.023 18.021 19.807 1.00 92.25 215 PHE A CA 1
ATOM 1790 C C . PHE A 1 215 ? -4.087 17.965 18.695 1.00 92.25 215 PHE A C 1
ATOM 1792 O O . PHE A 1 215 ? -5.282 18.132 18.962 1.00 92.25 215 PHE A O 1
ATOM 1799 N N . LYS A 1 216 ? -3.678 17.721 17.450 1.00 93.88 216 LYS A N 1
ATOM 1800 C CA . LYS A 1 216 ? -4.555 17.511 16.299 1.00 93.88 216 LYS A CA 1
ATOM 1801 C C . LYS A 1 216 ? -4.517 16.062 15.848 1.00 93.88 216 LYS A C 1
ATOM 1803 O O . LYS A 1 216 ? -3.544 15.346 16.078 1.00 93.88 216 LYS A O 1
ATOM 1808 N N . ILE A 1 217 ? -5.595 15.665 15.189 1.00 94.81 217 ILE A N 1
ATOM 1809 C CA . ILE A 1 217 ? -5.735 14.360 14.562 1.00 94.81 217 ILE A CA 1
ATOM 1810 C C . ILE A 1 217 ? -6.540 14.493 13.275 1.00 94.81 217 ILE A C 1
ATOM 1812 O O . ILE A 1 217 ? -7.537 15.215 13.236 1.00 94.81 217 ILE A O 1
ATOM 1816 N N . GLU A 1 218 ? -6.113 13.810 12.218 1.00 94.50 218 GLU A N 1
ATOM 1817 C CA . GLU A 1 218 ? -6.871 13.796 10.969 1.00 94.50 218 GLU A CA 1
ATOM 1818 C C . GLU A 1 218 ? -8.146 12.967 11.107 1.00 94.50 218 GLU A C 1
ATOM 1820 O O . GLU A 1 218 ? -8.174 11.923 11.767 1.00 94.50 218 GLU A O 1
ATOM 1825 N N . LYS A 1 219 ? -9.203 13.390 10.414 1.00 94.94 219 LYS A N 1
ATOM 1826 C CA . LYS A 1 219 ? -10.477 12.669 10.374 1.00 94.94 219 LYS A CA 1
ATOM 1827 C C . LYS A 1 219 ? -10.318 11.208 9.931 1.00 94.94 219 LYS A C 1
ATOM 1829 O O . LYS A 1 219 ? -10.952 10.330 10.513 1.00 94.94 219 LYS A O 1
ATOM 1834 N N . ILE A 1 220 ? -9.433 10.940 8.966 1.00 95.94 220 ILE A N 1
ATOM 1835 C CA . ILE A 1 220 ? -9.179 9.588 8.444 1.00 95.94 220 ILE A CA 1
ATOM 1836 C C . ILE A 1 220 ? -8.674 8.622 9.528 1.00 95.94 220 ILE A C 1
ATOM 1838 O O . ILE A 1 220 ? -8.992 7.433 9.510 1.00 95.94 220 ILE A O 1
ATOM 1842 N N . VAL A 1 221 ? -7.944 9.132 10.523 1.00 96.00 221 VAL A N 1
ATOM 1843 C CA . VAL A 1 221 ? -7.429 8.344 11.649 1.00 96.00 221 VAL A CA 1
ATOM 1844 C C . VAL A 1 221 ? -8.581 7.898 12.556 1.00 96.00 221 VAL A C 1
ATOM 1846 O O . VAL A 1 221 ? -8.656 6.735 12.955 1.00 96.00 221 VAL A O 1
ATOM 1849 N N . VAL A 1 222 ? -9.517 8.809 12.844 1.00 95.19 222 VAL A N 1
ATOM 1850 C CA . VAL A 1 222 ? -10.719 8.518 13.645 1.00 95.19 222 VAL A CA 1
ATOM 1851 C C . VAL A 1 222 ? -11.638 7.541 12.908 1.00 95.19 222 VAL A C 1
ATOM 1853 O O . VAL A 1 222 ? -12.154 6.597 13.508 1.00 95.19 222 VAL A O 1
ATOM 1856 N N . GLU A 1 223 ? -11.811 7.723 11.598 1.00 95.81 223 GLU A N 1
ATOM 1857 C CA . GLU A 1 223 ? -12.581 6.809 10.751 1.00 95.81 223 GLU A CA 1
ATOM 1858 C C . GLU A 1 223 ? -11.978 5.397 10.741 1.00 95.81 223 GLU A C 1
ATOM 1860 O O . GLU A 1 223 ? -12.697 4.415 10.935 1.00 95.81 223 GLU A O 1
ATOM 1865 N N . THR A 1 224 ? -10.652 5.299 10.613 1.00 96.94 224 THR A N 1
ATOM 1866 C CA . THR A 1 224 ? -9.919 4.026 10.686 1.00 96.94 224 THR A CA 1
ATOM 1867 C C . THR A 1 224 ? -10.182 3.315 12.016 1.00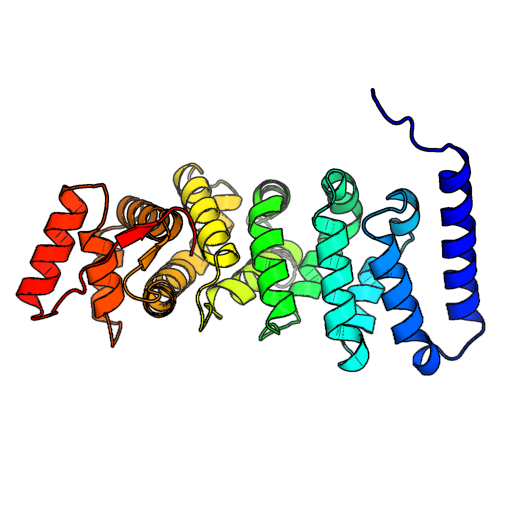 96.94 224 THR A C 1
ATOM 1869 O O . THR A 1 224 ? -10.442 2.111 12.025 1.00 96.94 224 THR A O 1
ATOM 1872 N N . LEU A 1 225 ? -10.184 4.043 13.143 1.00 95.94 225 LEU A N 1
ATOM 1873 C CA . LEU A 1 225 ? -10.499 3.457 14.449 1.00 95.94 225 LEU A CA 1
ATOM 1874 C C . LEU A 1 225 ? -11.943 2.950 14.516 1.00 95.94 225 LEU A C 1
ATOM 1876 O O . LEU A 1 225 ? -12.172 1.832 14.969 1.00 95.94 225 LEU A O 1
ATOM 1880 N N . ASN A 1 226 ? -12.913 3.732 14.036 1.00 94.94 226 ASN A N 1
ATOM 1881 C CA . ASN A 1 226 ? -14.317 3.312 14.008 1.00 94.94 226 ASN A CA 1
ATOM 1882 C C . ASN A 1 226 ? -14.508 2.020 13.200 1.00 94.94 226 ASN A C 1
ATOM 1884 O O . ASN A 1 226 ? -15.195 1.106 13.654 1.00 94.94 226 ASN A O 1
ATOM 1888 N N . LEU A 1 227 ? -13.864 1.912 12.034 1.00 96.50 227 LEU A N 1
ATOM 1889 C CA . LEU A 1 227 ? -13.909 0.702 11.210 1.00 96.50 227 LEU A CA 1
ATOM 1890 C C . LEU A 1 227 ? -13.279 -0.500 11.917 1.00 96.50 227 LEU A C 1
ATOM 1892 O O . LEU A 1 227 ? -13.814 -1.606 11.844 1.00 96.50 227 LEU A O 1
ATOM 1896 N N . LEU A 1 228 ? -12.164 -0.291 12.617 1.00 95.62 228 LEU A N 1
ATOM 1897 C CA . LEU A 1 228 ? -11.500 -1.348 13.372 1.00 95.62 228 LEU A CA 1
ATOM 1898 C C . LEU A 1 228 ? -12.387 -1.860 14.519 1.00 95.62 228 LEU A C 1
ATOM 1900 O O . LEU A 1 228 ? -12.501 -3.069 14.717 1.00 95.62 228 LEU A O 1
ATOM 1904 N N . MET A 1 229 ? -13.062 -0.948 15.223 1.00 95.19 229 MET A N 1
ATOM 1905 C CA . MET A 1 229 ? -14.024 -1.270 16.281 1.00 95.19 229 MET A CA 1
ATOM 1906 C C . MET A 1 229 ? -15.224 -2.059 15.743 1.00 95.19 229 MET A C 1
ATOM 1908 O O . MET A 1 229 ? -15.616 -3.060 16.341 1.00 95.19 229 MET A O 1
ATOM 1912 N N . ASP A 1 230 ? -15.757 -1.668 14.583 1.00 94.56 230 ASP A N 1
ATOM 1913 C CA . ASP A 1 230 ? -16.857 -2.379 13.921 1.00 94.56 230 ASP A CA 1
ATOM 1914 C C . ASP A 1 230 ? -16.494 -3.821 13.525 1.00 94.56 230 ASP A C 1
ATOM 1916 O O . ASP A 1 230 ? -17.374 -4.679 13.435 1.00 94.56 230 ASP A O 1
ATOM 1920 N N . LEU A 1 231 ? -15.215 -4.086 13.245 1.00 93.69 231 LEU A N 1
ATOM 1921 C CA . LEU A 1 231 ? -14.727 -5.390 12.791 1.00 93.69 231 LEU A CA 1
ATOM 1922 C C . LEU A 1 231 ? -14.368 -6.344 13.936 1.00 93.69 231 LEU A C 1
ATOM 1924 O O . LEU A 1 231 ? -14.304 -7.553 13.712 1.00 93.69 231 LEU A O 1
ATOM 1928 N N . GLY A 1 232 ? -14.147 -5.833 15.149 1.00 90.81 232 GLY A N 1
ATOM 1929 C CA . GLY A 1 232 ? -13.757 -6.658 16.289 1.00 90.81 232 GLY A CA 1
ATOM 1930 C C . GLY A 1 232 ? -13.468 -5.847 17.545 1.00 90.81 232 GLY A C 1
ATOM 1931 O O . GLY A 1 232 ? -12.319 -5.729 17.956 1.00 90.81 232 GLY A O 1
ATOM 1932 N N . GLU A 1 233 ? -14.510 -5.307 18.173 1.00 92.38 233 GLU A N 1
ATOM 1933 C CA . GLU A 1 233 ? -14.391 -4.466 19.370 1.00 92.38 233 GLU A CA 1
ATOM 1934 C C . GLU A 1 233 ? -13.623 -5.136 20.530 1.00 92.38 233 GLU A C 1
ATOM 1936 O O . GLU A 1 233 ? -12.697 -4.548 21.090 1.00 92.38 233 GLU A O 1
ATOM 1941 N N . GLU A 1 234 ? -13.989 -6.370 20.895 1.00 91.12 234 GLU A N 1
ATOM 1942 C CA . GLU A 1 234 ? -13.364 -7.099 22.015 1.00 91.12 234 GLU A CA 1
ATOM 1943 C C . GLU A 1 234 ? -11.867 -7.327 21.777 1.00 91.12 234 GLU A C 1
ATOM 1945 O O . GLU A 1 234 ? -11.028 -7.150 22.665 1.00 91.12 234 GLU A O 1
ATOM 1950 N N . ASP A 1 235 ? -11.536 -7.660 20.538 1.00 90.81 235 ASP A N 1
ATOM 1951 C CA . ASP A 1 235 ? -10.184 -7.854 20.044 1.00 90.81 235 ASP A CA 1
ATOM 1952 C C . ASP A 1 235 ? -9.352 -6.566 20.118 1.00 90.81 235 ASP A C 1
ATOM 1954 O O . ASP A 1 235 ? -8.170 -6.609 20.474 1.00 90.81 235 ASP A O 1
ATOM 1958 N N . VAL A 1 236 ? -9.954 -5.412 19.807 1.00 93.44 236 VAL A N 1
ATOM 1959 C CA . VAL A 1 236 ? -9.299 -4.104 19.923 1.00 93.44 236 VAL A CA 1
ATOM 1960 C C . VAL A 1 236 ? -8.936 -3.821 21.373 1.00 93.44 236 VAL A C 1
ATOM 1962 O O . VAL A 1 236 ? -7.764 -3.578 21.656 1.00 93.44 236 VAL A O 1
ATOM 1965 N N . PHE A 1 237 ? -9.884 -3.919 22.307 1.00 93.00 237 PHE A N 1
ATOM 1966 C CA . PHE A 1 237 ? -9.594 -3.649 23.720 1.00 93.00 237 PHE A CA 1
ATOM 1967 C C . PHE A 1 237 ? -8.595 -4.642 24.317 1.00 93.00 237 PHE A C 1
ATOM 1969 O O . PHE A 1 237 ? -7.706 -4.234 25.065 1.00 93.00 237 PHE A O 1
ATOM 1976 N N . THR A 1 238 ? -8.678 -5.918 23.935 1.00 90.81 238 THR A N 1
ATOM 1977 C CA . THR A 1 238 ? -7.698 -6.936 24.343 1.00 90.81 238 THR A CA 1
ATOM 1978 C C . THR A 1 238 ? -6.298 -6.593 23.828 1.00 90.81 238 THR A C 1
ATOM 1980 O O . THR A 1 238 ? -5.314 -6.741 24.548 1.00 90.81 238 THR A O 1
ATOM 1983 N N . THR A 1 239 ? -6.194 -6.089 22.595 1.00 90.00 239 THR A N 1
ATOM 1984 C CA . THR A 1 239 ? -4.906 -5.699 22.005 1.00 90.00 239 THR A CA 1
ATOM 1985 C C . THR A 1 239 ? -4.347 -4.431 22.655 1.00 90.00 239 THR A C 1
ATOM 1987 O O . THR A 1 239 ? -3.156 -4.373 22.948 1.00 90.00 239 THR A O 1
ATOM 1990 N N . ILE A 1 240 ? -5.194 -3.435 22.936 1.00 91.56 240 ILE A N 1
ATOM 1991 C CA . ILE A 1 240 ? -4.795 -2.178 23.592 1.00 91.56 240 ILE A CA 1
ATOM 1992 C C . ILE A 1 240 ? -4.132 -2.451 24.943 1.00 91.56 240 ILE A C 1
ATOM 1994 O O . ILE A 1 240 ? -3.113 -1.842 25.246 1.00 91.56 240 ILE A O 1
ATOM 1998 N N . GLN A 1 241 ? -4.640 -3.405 25.726 1.00 86.25 241 GLN A N 1
ATOM 1999 C CA . GLN A 1 241 ? -4.050 -3.780 27.019 1.00 86.25 241 GLN A CA 1
ATOM 2000 C C . GLN A 1 241 ? -2.597 -4.276 26.924 1.00 86.25 241 GLN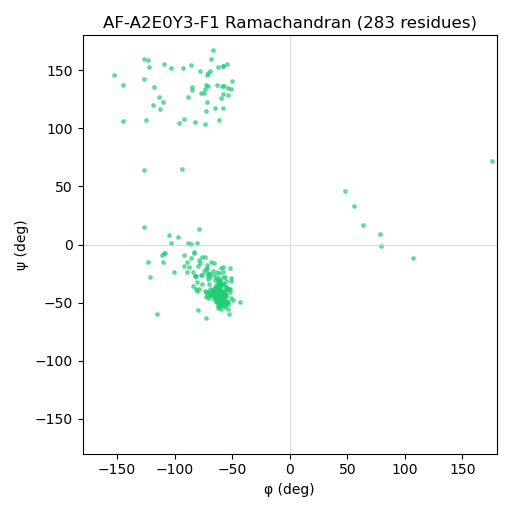 A C 1
ATOM 2002 O O . GLN A 1 241 ? -1.887 -4.281 27.928 1.00 86.25 241 GLN A O 1
ATOM 2007 N N . MET A 1 242 ? -2.149 -4.703 25.741 1.00 84.88 242 MET A N 1
ATOM 2008 C CA . MET A 1 242 ? -0.782 -5.175 25.504 1.00 84.88 242 MET A CA 1
ATOM 2009 C C . MET A 1 242 ? 0.166 -4.062 25.036 1.00 84.88 242 MET A C 1
ATOM 2011 O O . MET A 1 242 ? 1.374 -4.287 24.955 1.00 84.88 242 MET A O 1
ATOM 2015 N N . ILE A 1 243 ? -0.354 -2.874 24.714 1.00 85.50 243 ILE A N 1
ATOM 2016 C CA . ILE A 1 243 ? 0.440 -1.754 24.205 1.00 85.50 243 ILE A CA 1
ATOM 2017 C C . ILE A 1 243 ? 0.968 -0.933 25.396 1.00 85.50 243 ILE A C 1
ATOM 2019 O O . ILE A 1 243 ? 0.176 -0.525 26.243 1.00 85.50 243 ILE A O 1
ATOM 2023 N N . PRO A 1 244 ? 2.287 -0.667 25.490 1.00 79.62 244 PRO A N 1
ATOM 2024 C CA . PRO A 1 244 ? 2.863 0.030 26.645 1.00 79.62 244 PRO A CA 1
ATOM 2025 C C . PRO A 1 244 ? 2.356 1.464 26.857 1.00 79.62 244 PRO A C 1
ATOM 2027 O O . PRO A 1 244 ? 2.216 1.890 28.001 1.00 79.62 244 PRO A O 1
ATOM 2030 N N . ASP A 1 245 ? 2.091 2.205 25.776 1.00 85.62 245 ASP A N 1
ATOM 2031 C CA . ASP A 1 245 ? 1.508 3.550 25.822 1.00 85.62 245 ASP A CA 1
ATOM 2032 C C . ASP A 1 245 ? 0.239 3.603 24.972 1.00 85.62 245 ASP A C 1
ATOM 2034 O O . ASP A 1 245 ? 0.268 3.584 23.742 1.00 85.62 245 ASP A O 1
ATOM 2038 N N . VAL A 1 246 ? -0.893 3.660 25.665 1.00 92.50 246 VAL A N 1
ATOM 2039 C CA . VAL A 1 246 ? -2.235 3.671 25.075 1.00 92.50 246 VAL A CA 1
ATOM 2040 C C . VAL A 1 246 ? -2.861 5.060 25.083 1.00 92.50 246 VAL A C 1
ATOM 2042 O O . VAL A 1 246 ? -4.002 5.216 24.649 1.00 92.50 246 VAL A O 1
ATOM 2045 N N . THR A 1 247 ? -2.143 6.075 25.576 1.00 92.75 247 THR A N 1
ATOM 2046 C CA . THR A 1 247 ? -2.684 7.422 25.793 1.00 92.75 247 THR A CA 1
ATOM 2047 C C . THR A 1 247 ? -3.241 7.993 24.500 1.00 92.75 247 THR A C 1
ATOM 2049 O O . THR A 1 247 ? -4.390 8.440 24.469 1.00 92.75 247 THR A O 1
ATOM 2052 N N . SER A 1 248 ? -2.472 7.918 23.410 1.00 91.50 248 SER A N 1
ATOM 2053 C CA . SER A 1 248 ? -2.922 8.391 22.100 1.00 91.50 248 SER A CA 1
ATOM 2054 C C . SER A 1 248 ? -4.142 7.611 21.622 1.00 91.50 248 SER A C 1
ATOM 2056 O O . SER A 1 248 ? -5.139 8.235 21.281 1.00 91.50 248 SER A O 1
ATOM 2058 N N . ILE A 1 249 ? -4.127 6.275 21.700 1.00 93.06 249 ILE A N 1
ATOM 2059 C CA . ILE A 1 249 ? -5.238 5.411 21.259 1.00 93.06 249 ILE A CA 1
ATOM 2060 C C . ILE A 1 249 ? -6.539 5.778 21.979 1.00 93.06 249 ILE A C 1
ATOM 2062 O O . ILE A 1 249 ? -7.568 5.995 21.345 1.00 93.06 249 ILE A O 1
ATOM 2066 N N . VAL A 1 250 ? -6.489 5.890 23.308 1.00 94.00 250 VAL A N 1
ATOM 2067 C CA . VAL A 1 250 ? -7.646 6.259 24.131 1.00 94.00 250 VAL A CA 1
ATOM 2068 C C . VAL A 1 250 ? -8.121 7.675 23.811 1.00 94.00 250 VAL A C 1
ATOM 2070 O O . VAL A 1 250 ? -9.324 7.909 23.715 1.00 94.00 250 VAL A O 1
ATOM 2073 N N . SER A 1 251 ? -7.194 8.611 23.597 1.00 94.00 251 SER A N 1
ATOM 2074 C CA . SER A 1 251 ? -7.521 9.991 23.218 1.00 94.00 251 SER A CA 1
ATOM 2075 C C . SER A 1 251 ? -8.250 10.047 21.874 1.00 94.00 251 SER A C 1
ATOM 2077 O O . SER A 1 251 ? -9.263 10.736 21.758 1.00 94.00 251 SER A O 1
ATOM 2079 N N . VAL A 1 252 ? -7.787 9.277 20.881 1.00 91.81 252 VAL A N 1
ATOM 2080 C CA . VAL A 1 252 ? -8.477 9.128 19.591 1.00 91.81 252 VAL A CA 1
ATOM 2081 C C . VAL A 1 252 ? -9.849 8.490 19.786 1.00 91.81 252 VAL A C 1
ATOM 2083 O O . VAL A 1 252 ? -10.838 9.002 19.271 1.00 91.81 252 VAL A O 1
ATOM 2086 N N . GLY A 1 253 ? -9.922 7.415 20.572 1.00 91.38 253 GLY A N 1
ATOM 2087 C CA . GLY A 1 253 ? -11.153 6.672 20.829 1.00 91.38 253 GLY A CA 1
ATOM 2088 C C . GLY A 1 253 ? -12.254 7.502 21.486 1.00 91.38 253 GLY A C 1
ATOM 2089 O O . GLY A 1 253 ? -13.427 7.349 21.160 1.00 91.38 253 GLY A O 1
ATOM 2090 N N . ILE A 1 254 ? -11.896 8.438 22.365 1.00 92.50 254 ILE A N 1
ATOM 2091 C CA . ILE A 1 254 ? -12.850 9.383 22.968 1.00 92.50 254 ILE A CA 1
ATOM 2092 C C . ILE A 1 254 ? -13.352 10.417 21.947 1.00 92.50 254 ILE A C 1
ATOM 2094 O O . ILE A 1 254 ? -14.452 10.943 22.103 1.00 92.50 254 ILE A O 1
ATOM 2098 N N . CYS A 1 255 ? -12.582 10.685 20.890 1.00 89.75 255 CYS A N 1
ATOM 2099 C CA . CYS A 1 255 ? -12.974 11.575 19.796 1.00 89.75 255 CYS A CA 1
ATOM 2100 C C . CYS A 1 255 ? -13.795 10.871 18.699 1.00 89.75 255 CYS A C 1
ATOM 2102 O O . CYS A 1 255 ? -14.159 11.515 17.716 1.00 89.75 255 CYS A O 1
ATOM 2104 N N . CYS A 1 256 ? -14.084 9.572 18.835 1.00 83.94 256 CYS A N 1
ATOM 2105 C CA . CYS A 1 256 ? -14.905 8.833 17.880 1.00 83.94 256 CYS A CA 1
ATOM 2106 C C . CYS A 1 256 ? -16.295 9.462 17.712 1.00 83.94 256 CYS A C 1
ATOM 2108 O O . CYS A 1 256 ? -16.978 9.756 18.689 1.00 83.94 256 CYS A O 1
ATOM 2110 N N . GLU A 1 257 ? -16.758 9.570 16.462 1.00 78.81 257 GLU A N 1
ATOM 2111 C CA . GLU A 1 257 ? -18.126 10.016 16.142 1.00 78.81 257 GLU A CA 1
ATOM 2112 C C . GLU A 1 257 ? -19.208 9.062 16.688 1.00 78.81 257 GLU A C 1
ATOM 2114 O O . GLU A 1 257 ? -20.352 9.460 16.900 1.00 78.81 257 GLU A O 1
ATOM 2119 N N . ASN A 1 258 ? -18.866 7.791 16.928 1.00 87.62 258 ASN A N 1
ATOM 2120 C CA . ASN A 1 258 ? -19.772 6.828 17.542 1.00 87.62 258 ASN A CA 1
ATOM 2121 C C . ASN A 1 258 ? -19.766 6.974 19.074 1.00 87.62 258 ASN A C 1
ATOM 2123 O O . ASN A 1 258 ? -18.856 6.490 19.754 1.00 87.62 258 ASN A O 1
ATOM 2127 N N . ASP A 1 259 ? -20.838 7.558 19.615 1.00 88.25 259 ASP A N 1
ATOM 2128 C CA . ASP A 1 259 ? -21.045 7.777 21.054 1.00 88.25 259 ASP A CA 1
ATOM 2129 C C . ASP A 1 259 ? -20.853 6.519 21.916 1.00 88.25 259 ASP A C 1
ATOM 2131 O O . ASP A 1 259 ? -20.462 6.617 23.082 1.00 88.25 259 ASP A O 1
ATOM 2135 N N . ASN A 1 260 ? -21.162 5.329 21.390 1.00 92.25 260 ASN A N 1
ATOM 2136 C CA . ASN A 1 260 ? -20.986 4.085 22.135 1.00 92.25 260 ASN A CA 1
ATOM 2137 C C . ASN A 1 260 ? -19.498 3.760 22.302 1.00 92.25 260 ASN A C 1
ATOM 2139 O O . ASN A 1 260 ? -19.052 3.466 23.410 1.00 92.25 260 ASN A O 1
ATOM 2143 N N . TYR A 1 261 ? -18.717 3.868 21.224 1.00 93.25 261 TYR A N 1
ATOM 2144 C CA . TYR A 1 261 ? -17.272 3.642 21.274 1.00 93.25 261 TYR A CA 1
ATOM 2145 C C . TYR A 1 261 ? -16.585 4.692 22.141 1.00 93.25 261 TYR A C 1
ATOM 2147 O O . TYR A 1 261 ? -15.831 4.320 23.039 1.00 93.25 261 TYR A O 1
ATOM 2155 N N . ALA A 1 262 ? -16.934 5.972 21.983 1.00 92.81 262 ALA A N 1
ATOM 2156 C CA . ALA A 1 262 ? -16.389 7.047 22.808 1.00 92.81 262 ALA A CA 1
ATOM 2157 C C . ALA A 1 262 ? -16.615 6.802 24.311 1.00 92.81 262 ALA A C 1
ATOM 2159 O O . ALA A 1 262 ? -15.689 6.929 25.114 1.00 92.81 262 ALA A O 1
ATOM 2160 N N . LYS A 1 263 ? -17.818 6.357 24.706 1.00 94.38 263 LYS A N 1
ATOM 2161 C CA . LYS A 1 263 ? -18.121 5.989 26.101 1.00 94.38 263 LYS A CA 1
ATOM 2162 C C . LYS A 1 263 ? -17.305 4.795 26.589 1.00 94.38 263 LYS A C 1
ATOM 2164 O O . LYS A 1 263 ? -16.870 4.798 27.738 1.00 94.38 263 LYS A O 1
ATOM 2169 N N . LYS A 1 264 ? -17.090 3.782 25.745 1.00 95.56 264 LYS A N 1
ATOM 2170 C CA . LYS A 1 264 ? -16.273 2.611 26.098 1.00 95.56 264 LYS A CA 1
ATOM 2171 C C . LYS A 1 264 ? -14.805 2.982 26.280 1.00 95.56 264 LYS A C 1
ATOM 2173 O O . LYS A 1 264 ? -14.211 2.560 27.265 1.00 95.56 264 LYS A O 1
ATOM 2178 N N . PHE A 1 265 ? -14.251 3.828 25.413 1.00 96.06 265 PHE A N 1
ATOM 2179 C CA . PHE A 1 265 ? -12.898 4.359 25.5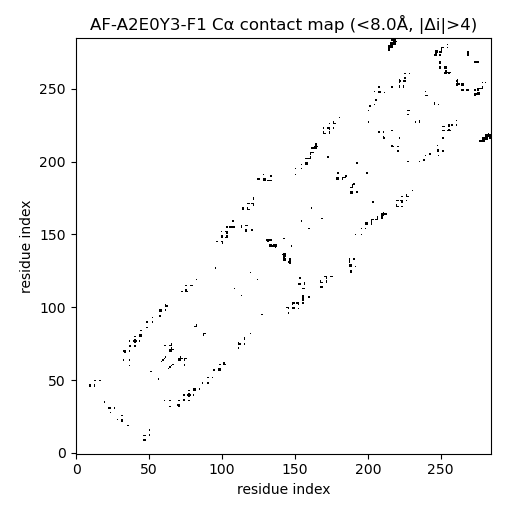84 1.00 96.06 265 PHE A CA 1
ATOM 2180 C C . PHE A 1 265 ? -12.766 5.242 26.827 1.00 96.06 265 PHE A C 1
ATOM 2182 O O . PHE A 1 265 ? -11.792 5.102 27.558 1.00 96.06 265 PHE A O 1
ATOM 2189 N N . ALA A 1 266 ? -13.753 6.095 27.121 1.00 94.94 266 ALA A N 1
ATOM 2190 C CA . ALA A 1 266 ? -13.761 6.898 28.344 1.00 94.94 266 ALA A CA 1
ATOM 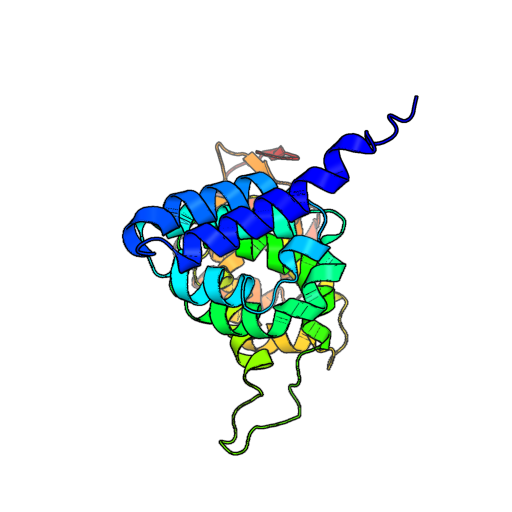2191 C C . ALA A 1 266 ? -13.795 6.021 29.607 1.00 94.94 266 ALA A C 1
ATOM 2193 O O . ALA A 1 266 ? -13.023 6.244 30.537 1.00 94.94 266 ALA A O 1
ATOM 2194 N N . LYS A 1 267 ? -14.637 4.981 29.612 1.00 95.69 267 LYS A N 1
ATOM 2195 C CA . LYS A 1 267 ? -14.695 3.998 30.698 1.00 95.69 267 LYS A CA 1
ATOM 2196 C C . LYS A 1 267 ? -13.373 3.235 30.840 1.00 95.69 267 LYS A C 1
ATOM 2198 O O . LYS A 1 267 ? -12.863 3.108 31.946 1.00 95.69 267 LYS A O 1
ATOM 2203 N N . PHE A 1 268 ? -12.795 2.778 29.729 1.00 95.00 268 PHE A N 1
ATOM 2204 C CA . PHE A 1 268 ? -11.489 2.118 29.721 1.00 95.00 268 PHE A CA 1
ATOM 2205 C C . PHE A 1 268 ? -10.392 3.032 30.288 1.00 95.00 268 PHE A C 1
ATOM 2207 O O . PHE A 1 268 ? -9.551 2.573 31.060 1.00 95.00 268 PHE A O 1
ATOM 2214 N N . ALA A 1 269 ? -10.417 4.324 29.946 1.00 95.00 269 ALA A N 1
ATOM 2215 C CA . ALA A 1 269 ? -9.485 5.314 30.476 1.00 95.00 269 ALA A CA 1
ATOM 2216 C C . ALA A 1 269 ? -9.590 5.435 32.001 1.00 95.00 269 ALA A C 1
ATOM 2218 O O . ALA A 1 269 ? -8.574 5.414 32.691 1.00 95.00 269 ALA A O 1
ATOM 2219 N N . GLU A 1 270 ? -10.816 5.517 32.521 1.00 95.12 270 GLU A N 1
ATOM 2220 C CA . GLU A 1 270 ? -11.093 5.606 33.956 1.00 95.12 270 GLU A CA 1
ATOM 2221 C C . GLU A 1 270 ? -10.623 4.350 34.705 1.00 95.12 270 GLU A C 1
ATOM 2223 O O . GLU A 1 270 ? -9.881 4.455 35.682 1.00 95.12 270 GLU A O 1
ATOM 2228 N N . GLU A 1 271 ? -10.988 3.163 34.214 1.00 94.38 271 GLU A N 1
ATOM 2229 C CA . GLU A 1 271 ? -10.641 1.876 34.834 1.00 94.38 271 GLU A CA 1
ATOM 2230 C C . GLU A 1 271 ? -9.125 1.634 34.889 1.00 94.38 271 GLU A C 1
ATOM 2232 O O . GLU A 1 271 ? -8.634 1.017 35.835 1.00 94.38 271 GLU A O 1
ATOM 2237 N N . ASN A 1 272 ? -8.380 2.153 33.909 1.00 92.75 272 ASN A N 1
ATOM 2238 C CA . ASN A 1 272 ? -6.931 1.977 33.794 1.00 92.75 272 ASN A CA 1
ATOM 2239 C C . ASN A 1 272 ? -6.125 3.226 34.195 1.00 92.75 272 ASN A C 1
ATOM 2241 O O . ASN A 1 272 ? -4.911 3.247 34.016 1.00 92.75 272 ASN A O 1
ATOM 2245 N N . GLN A 1 273 ? -6.776 4.256 34.752 1.00 93.81 273 GLN A N 1
ATOM 2246 C CA . GLN A 1 273 ? -6.142 5.507 35.203 1.00 93.81 273 GLN A CA 1
ATOM 2247 C C . GLN A 1 273 ? -5.336 6.233 34.106 1.00 93.81 273 GLN A C 1
ATOM 2249 O O . GLN A 1 273 ? -4.327 6.886 34.376 1.00 93.81 273 GLN A O 1
ATOM 2254 N N . ILE A 1 274 ? -5.792 6.137 32.858 1.00 94.25 274 ILE A N 1
ATOM 2255 C CA . ILE A 1 274 ? -5.182 6.801 31.704 1.00 94.25 274 ILE A CA 1
ATOM 2256 C C . ILE A 1 274 ? -5.738 8.220 31.631 1.00 94.25 274 ILE A C 1
ATOM 2258 O O . ILE A 1 274 ? -6.948 8.413 31.717 1.00 94.25 274 ILE A O 1
ATOM 2262 N N . GLN A 1 275 ? -4.871 9.218 31.450 1.00 93.31 275 GLN A N 1
ATOM 2263 C CA . GLN A 1 275 ? -5.283 10.609 31.248 1.00 93.31 275 GLN A CA 1
ATOM 2264 C C . GLN A 1 275 ? -5.327 10.930 29.750 1.00 93.31 275 GLN A C 1
ATOM 2266 O O . GLN A 1 275 ? -4.269 11.106 29.147 1.00 93.31 275 GLN A O 1
ATOM 2271 N N . PRO A 1 276 ? -6.516 11.020 29.126 1.00 92.00 276 PRO A N 1
ATOM 2272 C CA . PRO A 1 276 ? -6.609 11.296 27.704 1.00 92.00 276 PRO A CA 1
ATOM 2273 C C . PRO A 1 276 ? -6.225 12.740 27.395 1.00 92.00 276 PRO A C 1
ATOM 2275 O O . PRO A 1 276 ? -6.494 13.673 28.156 1.00 92.00 276 PRO A O 1
ATOM 2278 N N . ILE A 1 277 ? -5.647 12.921 26.220 1.00 92.56 277 ILE A N 1
ATOM 2279 C CA . ILE A 1 277 ? -5.312 14.211 25.650 1.00 92.56 277 ILE A CA 1
ATOM 2280 C C . ILE A 1 277 ? -6.554 14.753 24.945 1.00 92.56 277 ILE A C 1
ATOM 2282 O O . ILE A 1 277 ? -7.232 14.046 24.200 1.00 92.56 277 ILE A O 1
ATOM 2286 N N . LYS A 1 278 ? -6.854 16.037 25.148 1.00 92.31 278 LYS A N 1
ATOM 2287 C CA . LYS A 1 278 ? -7.902 16.705 24.377 1.00 92.31 278 LYS A CA 1
ATOM 2288 C C . LYS A 1 278 ? -7.405 16.938 22.951 1.00 92.31 278 LYS A C 1
ATOM 2290 O O . LYS A 1 278 ? -6.478 17.721 22.758 1.00 92.31 278 LYS A O 1
ATOM 2295 N N . LEU A 1 279 ? -8.043 16.295 21.977 1.00 94.06 279 LEU A N 1
ATOM 2296 C CA . LEU A 1 279 ? -7.685 16.414 20.564 1.00 94.06 279 LEU A CA 1
ATOM 2297 C C . LEU A 1 279 ? -8.661 17.312 19.800 1.00 94.06 279 LEU A C 1
ATOM 2299 O O . LEU A 1 279 ? -9.835 17.432 20.151 1.00 94.06 279 LEU A O 1
ATOM 2303 N N . THR A 1 280 ? -8.156 17.938 18.738 1.00 93.88 280 THR A N 1
ATOM 2304 C CA . THR A 1 280 ? -8.957 18.642 17.730 1.00 93.88 280 THR A CA 1
ATOM 2305 C C . THR A 1 280 ? -8.918 17.854 16.427 1.00 93.88 280 THR A C 1
ATOM 2307 O O . THR A 1 280 ? -7.839 17.617 15.887 1.00 93.88 280 THR A O 1
ATOM 2310 N N . ILE A 1 281 ? -10.085 17.462 15.917 1.00 94.38 281 ILE A N 1
ATOM 2311 C CA . ILE A 1 281 ? -10.190 16.777 14.625 1.00 94.38 281 ILE A CA 1
ATOM 2312 C C . ILE A 1 281 ? -10.031 17.811 13.505 1.00 94.38 281 ILE A C 1
ATOM 2314 O O . ILE A 1 281 ? -10.683 18.856 13.529 1.00 94.38 281 ILE A O 1
ATOM 2318 N N . VAL A 1 282 ? -9.165 17.516 12.539 1.00 94.06 282 VAL A N 1
ATOM 2319 C CA . VAL A 1 282 ? -8.922 18.331 11.341 1.00 94.06 282 VAL A CA 1
ATOM 2320 C C . VAL A 1 282 ? -9.074 17.484 10.078 1.00 94.06 282 VAL A C 1
ATOM 2322 O O . VAL A 1 282 ? -8.989 16.258 10.139 1.00 94.06 282 VAL A O 1
ATOM 2325 N N . ASP A 1 283 ? -9.295 18.123 8.929 1.00 90.19 283 ASP A N 1
ATOM 2326 C CA . ASP A 1 283 ? -9.393 17.404 7.652 1.00 90.19 283 ASP A CA 1
ATOM 2327 C C . ASP A 1 283 ? -8.036 16.827 7.218 1.00 90.19 283 ASP A C 1
ATOM 2329 O O . ASP A 1 283 ? -7.972 15.691 6.761 1.00 90.19 283 ASP A O 1
ATOM 2333 N N . GLN A 1 284 ? -6.955 17.588 7.413 1.00 86.50 284 GLN A N 1
ATOM 2334 C CA . GLN A 1 284 ? -5.580 17.187 7.117 1.00 86.50 284 GLN A CA 1
ATOM 2335 C C . GLN A 1 284 ? -4.607 17.947 8.036 1.00 86.50 284 GLN A C 1
ATOM 2337 O O . GLN A 1 284 ? -4.891 19.095 8.405 1.00 86.50 284 GLN A O 1
ATOM 2342 N N . ILE A 1 285 ? -3.506 17.304 8.438 1.00 83.44 285 ILE A N 1
ATOM 2343 C CA . ILE A 1 285 ? -2.433 17.885 9.269 1.00 83.44 285 ILE A CA 1
ATOM 2344 C C . ILE A 1 285 ? -1.350 18.521 8.396 1.00 83.44 285 ILE A C 1
ATOM 2346 O O . ILE A 1 285 ? -0.981 17.929 7.359 1.00 83.44 285 ILE A O 1
#

Nearest PDB structures (foldseek):
  5xoj-assembly1_C  TM=6.885E-01  e=2.247E-03  Saccharomyces cerevisiae S288C
  3wyg-assembly1_C  TM=6.907E-01  e=6.801E-03  Saccharomyces cerevisiae S288C
  7l5e-assembly1_C  TM=7.114E-01  e=1.403E-02  Saccharomyces cerevisiae
  4hzk-assembly2_B  TM=6.424E-01  e=3.570E-01  Thermochaetoides thermophila DSM 1495
  3icq-assembly1_T  TM=2.862E-01  e=2.539E-01  Schizosaccharomyces pombe

Foldseek 3Di:
DDDDPDPVPQVVLVVVLVVLVVCCVPDDCVVCVQVSLLVLLVCQQPHDCVSVLPPCNVVCLLVPQCVDPSRNLSSLSNLQSNCPHPCNVVVCVSCVQSNLLRLLVQPLPDPSSLLSLLQCCLPCVVVLLQVFDPPDADPVRHGDSNLVSNLSSVCSNLVCADPADDPSNLSSLLSLLVVLVVDDVPRSSVVSCVVCVVSSLLSLQVNLVRQQDPQEHEPSNLSSLVSSCVVPVPSNVVSLVVDPDNQSVLLSQLVHPPPVSNVVSVVVCVVVVHDHGRHDYDNGD

Organism: Trichomonas vaginalis (strain ATCC PRA-98 / G3) (NCBI:txid412133)

pLDDT: mean 91.47, std 9.36, range [35.59, 98.38]

Mean predicted aligned error: 5.39 Å

Solvent-accessible surface area (backbone atoms only — not comparable to full-atom values): 15909 Å² total; per-residue (Å²): 132,86,81,72,78,66,76,77,57,70,69,48,49,65,55,51,53,54,49,51,54,48,47,60,73,75,42,66,53,89,82,41,48,59,60,53,45,50,51,50,34,68,38,38,76,74,51,67,66,77,72,66,66,46,86,62,47,66,55,40,41,53,73,49,35,47,72,33,83,91,30,26,66,52,38,43,48,24,52,44,39,38,62,68,41,94,64,30,69,76,50,38,86,80,42,46,70,63,48,37,49,55,58,40,71,51,73,82,50,55,72,70,50,42,52,43,48,28,50,49,48,54,72,42,38,82,71,51,26,72,72,45,50,83,86,55,61,43,99,88,69,41,58,37,67,62,38,52,19,42,50,43,40,50,43,51,46,35,79,53,52,56,88,51,67,52,69,54,52,39,53,24,51,30,55,48,48,54,51,44,70,71,40,53,95,82,34,45,60,30,56,59,40,67,80,41,44,69,51,46,52,49,23,55,60,63,29,31,64,26,47,55,52,96,52,28,34,37,46,55,55,43,50,33,49,54,52,50,42,75,75,37,47,70,59,50,58,59,50,50,74,73,44,95,78,46,49,46,48,40,22,48,34,47,67,32,89,50,64,68,55,14,51,51,28,48,49,51,26,62,79,68,72,50,76,63,58,81,68,44,80,34,88,71,128

Secondary structure (DSSP, 8-state):
------HHHHTHHHHHHHHHHHHHHHS-HHHHHHHHHHHHHHHTTTS-GGGTT-TTHHHHIIIIITTSHHHHHHHHHHHHHHHHSTTHHHHHHHHHHHHHHHHTT-SSPPHHHHHHHHHHHHHHHHHHGGG--SS---TTSPPPHHHHHHHHHHHHHHTS--SS--HHHHHHHHHHHHHHHHSPTT-HHHHHHHTTHHHHHHHHHHHHHHH-BTTEEEHHHHHHHHHHHHHHHHHHHHHHTT-S--HHHHHHHHT-SSHHHHHHHHHHHHHTT------EEES--